Protein AF-0000000072976517 (afdb_homodimer)

Foldseek 3Di:
DKWKFAFPVRQKIKIFDDAFPAKAWEQDPVQCVLAVDRTFIKTKDQPVRMDMDGQKDWDWDADPVRKIKIWIAHPVPSHTAWMDIPVDPRMIIGTCVGIDDDPPHHDYHYDCVVNRDPVPDPDPD/DKWKFAFPVRQKIKIFDDAFPAKAWEQDPVQCVLAVDRTFIKTKDQPVRMDMDGQKDWDWDADPVRKIKIWIAHPVPSHTAWMDIPVDPRMIIGTCVGIDDDPPHHDYHYDCVVNRDPVPDPDPD

pLDDT: mean 95.24, std 8.22, range [41.97, 98.94]

Organism: NCBI:txid391626

InterPro domains:
  IPR006913 CENP-V/GFA domain [PF04828] (3-113)
  IPR006913 CENP-V/GFA domain [PS51891] (3-120)
  IPR011057 Mss4-like superfamily [SSF51316] (1-123)

Structure (mmCIF, N/CA/C/O backbone):
data_AF-0000000072976517-model_v1
#
loop_
_entity.id
_entity.type
_entity.pdbx_description
1 polymer 'Putative glutathione-dependent formaldehyde-activating'
#
loop_
_atom_site.group_PDB
_atom_site.id
_atom_site.type_symbol
_atom_site.label_atom_id
_atom_site.label_alt_id
_atom_site.label_comp_id
_atom_site.label_asym_id
_atom_site.label_entity_id
_atom_site.label_seq_id
_atom_site.pdbx_PDB_ins_code
_atom_site.Cartn_x
_atom_site.Cartn_y
_atom_site.Cartn_z
_atom_site.occupancy
_atom_site.B_iso_or_equiv
_atom_site.auth_seq_id
_atom_site.auth_comp_id
_atom_site.auth_asym_id
_atom_site.auth_atom_id
_atom_site.pdbx_PDB_model_num
ATOM 1 N N . MET A 1 1 ? 13.172 -16.625 -15.258 1 82.19 1 MET A N 1
ATOM 2 C CA . MET A 1 1 ? 14.102 -15.711 -14.609 1 82.19 1 MET A CA 1
ATOM 3 C C . MET A 1 1 ? 13.773 -15.547 -13.133 1 82.19 1 MET A C 1
ATOM 5 O O . MET A 1 1 ? 12.602 -15.586 -12.742 1 82.19 1 MET A O 1
ATOM 9 N N . GLU A 1 2 ? 14.82 -15.57 -12.344 1 92.25 2 GLU A N 1
ATOM 10 C CA . GLU A 1 2 ? 14.648 -15.43 -10.898 1 92.25 2 GLU A CA 1
ATOM 11 C C . GLU A 1 2 ? 14.359 -13.984 -10.516 1 92.25 2 GLU A C 1
ATOM 13 O O . GLU A 1 2 ? 14.977 -13.055 -11.055 1 92.25 2 GLU A O 1
ATOM 18 N N . ARG A 1 3 ? 13.391 -13.797 -9.617 1 96.25 3 ARG A N 1
ATOM 19 C CA . ARG A 1 3 ? 13.062 -12.477 -9.094 1 96.25 3 ARG A CA 1
ATOM 20 C C . ARG A 1 3 ? 13.141 -12.453 -7.566 1 96.25 3 ARG A C 1
ATOM 22 O O . ARG A 1 3 ? 12.836 -13.453 -6.91 1 96.25 3 ARG A O 1
ATOM 29 N N . THR A 1 4 ? 13.602 -11.352 -7.09 1 98.31 4 THR A N 1
ATOM 30 C CA . THR A 1 4 ? 13.664 -11.148 -5.645 1 98.31 4 THR A CA 1
ATOM 31 C C . THR A 1 4 ? 12.93 -9.875 -5.246 1 98.31 4 THR A C 1
ATOM 33 O O . THR A 1 4 ? 12.578 -9.062 -6.102 1 98.31 4 THR A O 1
ATOM 36 N N . GLY A 1 5 ? 12.617 -9.766 -4.039 1 98.44 5 GLY A N 1
ATOM 37 C CA . GLY A 1 5 ? 12.031 -8.57 -3.455 1 98.44 5 GLY A CA 1
ATOM 38 C C . GLY A 1 5 ? 12.055 -8.57 -1.938 1 98.44 5 GLY A C 1
ATOM 39 O O . GLY A 1 5 ? 12.477 -9.555 -1.32 1 98.44 5 GLY A O 1
ATOM 40 N N . HIS A 1 6 ? 11.688 -7.438 -1.393 1 98.75 6 HIS A N 1
ATOM 41 C CA . HIS A 1 6 ? 11.688 -7.332 0.062 1 98.75 6 HIS A CA 1
ATOM 42 C C . HIS A 1 6 ? 10.797 -6.184 0.529 1 98.75 6 HIS A C 1
ATOM 44 O O . HIS A 1 6 ? 10.445 -5.305 -0.26 1 98.75 6 HIS A O 1
ATOM 50 N N . CYS A 1 7 ? 10.469 -6.285 1.858 1 98.75 7 CYS A N 1
ATOM 51 C CA . CYS A 1 7 ? 9.641 -5.262 2.49 1 98.75 7 CYS A CA 1
ATOM 52 C C . CYS A 1 7 ? 10.445 -3.994 2.75 1 98.75 7 CYS A C 1
ATOM 54 O O . CYS A 1 7 ? 11.625 -3.918 2.396 1 98.75 7 CYS A O 1
ATOM 56 N N . LEU A 1 8 ? 9.844 -3.023 3.32 1 98.56 8 LEU A N 1
ATOM 57 C CA . LEU A 1 8 ? 10.422 -1.711 3.596 1 98.56 8 LEU A CA 1
ATOM 58 C C . LEU A 1 8 ? 11.609 -1.826 4.535 1 98.56 8 LEU A C 1
ATOM 60 O O . LEU A 1 8 ? 12.656 -1.214 4.301 1 98.56 8 LEU A O 1
ATOM 64 N N . CYS A 1 9 ? 11.484 -2.654 5.59 1 98.62 9 CYS A N 1
ATOM 65 C CA . CYS A 1 9 ? 12.547 -2.742 6.59 1 98.62 9 CYS A CA 1
ATOM 66 C C . CYS A 1 9 ? 13.555 -3.824 6.219 1 98.62 9 CYS A C 1
ATOM 68 O O . CYS A 1 9 ? 14.531 -4.039 6.938 1 98.62 9 CYS A O 1
ATOM 70 N N . GLU A 1 10 ? 13.242 -4.57 5.207 1 98.31 10 GLU A N 1
ATOM 71 C CA . GLU A 1 10 ? 14.133 -5.559 4.613 1 98.31 10 GLU A CA 1
ATOM 72 C C . GLU A 1 10 ? 14.188 -6.828 5.453 1 98.31 10 GLU A C 1
ATOM 74 O O . GLU A 1 10 ? 15.008 -7.715 5.195 1 98.31 10 GLU A O 1
ATOM 79 N N . ALA A 1 11 ? 13.336 -6.918 6.453 1 98.81 11 ALA A N 1
ATOM 80 C CA . ALA A 1 11 ? 13.312 -8.117 7.293 1 98.81 11 ALA A CA 1
ATOM 81 C C . ALA A 1 11 ? 12.617 -9.273 6.586 1 98.81 11 ALA A C 1
ATOM 83 O O . ALA A 1 11 ? 12.906 -10.438 6.855 1 98.81 11 ALA A O 1
ATOM 84 N N . THR A 1 12 ? 11.656 -9.008 5.75 1 98.88 12 THR A N 1
ATOM 85 C CA . THR A 1 12 ? 10.977 -10.008 4.934 1 98.88 12 THR A CA 1
ATOM 86 C C . THR A 1 12 ? 11.469 -9.945 3.488 1 98.88 12 THR A C 1
ATOM 88 O O . THR A 1 12 ? 11.5 -8.875 2.883 1 98.88 12 THR A O 1
ATOM 91 N N . HIS A 1 13 ? 11.891 -10.969 2.975 1 98.62 13 HIS A N 1
ATOM 92 C CA . HIS A 1 13 ? 12.352 -11.047 1.593 1 98.62 13 HIS A CA 1
ATOM 93 C C . HIS A 1 13 ? 11.797 -12.289 0.897 1 98.62 13 HIS A C 1
ATOM 95 O O . HIS A 1 13 ? 11.344 -13.227 1.557 1 98.62 13 HIS A O 1
ATOM 101 N N . TYR A 1 14 ? 11.703 -12.289 -0.422 1 98.81 14 TYR A N 1
ATOM 102 C CA . TYR A 1 14 ? 11.211 -13.453 -1.161 1 98.81 14 TYR A CA 1
ATOM 103 C C . TYR A 1 14 ? 12.016 -13.664 -2.438 1 98.81 14 TYR A C 1
ATOM 105 O O . TYR A 1 14 ? 12.695 -12.742 -2.912 1 98.81 14 TYR A O 1
ATOM 113 N N . THR A 1 15 ? 11.992 -14.859 -2.922 1 98.69 15 THR A N 1
ATOM 114 C CA . THR A 1 15 ? 12.539 -15.273 -4.207 1 98.69 15 THR A CA 1
ATOM 115 C C . THR A 1 15 ? 11.477 -16 -5.031 1 98.69 15 THR A C 1
ATOM 117 O O . THR A 1 15 ? 10.719 -16.812 -4.5 1 98.69 15 THR A O 1
ATOM 120 N N . VAL A 1 16 ? 11.414 -15.664 -6.32 1 98.19 16 VAL A N 1
ATOM 121 C CA . VAL A 1 16 ? 10.547 -16.328 -7.289 1 98.19 16 VAL A CA 1
ATOM 122 C C . VAL A 1 16 ? 11.391 -16.969 -8.391 1 98.19 16 VAL A C 1
ATOM 124 O O . VAL A 1 16 ? 12.258 -16.312 -8.969 1 98.19 16 VAL A O 1
ATOM 127 N N . THR A 1 17 ? 11.07 -18.141 -8.703 1 97.69 17 THR A N 1
ATOM 128 C CA . THR A 1 17 ? 11.977 -18.859 -9.609 1 97.69 17 THR A CA 1
ATOM 129 C C . THR A 1 17 ? 11.352 -19 -10.992 1 97.69 17 THR A C 1
ATOM 131 O O . THR A 1 17 ? 11.891 -19.703 -11.852 1 97.69 17 THR A O 1
ATOM 134 N N . THR A 1 18 ? 10.211 -18.406 -11.234 1 96.25 18 THR A N 1
ATOM 135 C CA . THR A 1 18 ? 9.57 -18.453 -12.547 1 96.25 18 THR A CA 1
ATOM 136 C C . THR A 1 18 ? 9.117 -17.062 -12.977 1 96.25 18 THR A C 1
ATOM 138 O O . THR A 1 18 ? 9.203 -16.109 -12.211 1 96.25 18 THR A O 1
ATOM 141 N N . ASP A 1 19 ? 8.719 -17 -14.289 1 96.12 19 ASP A N 1
ATOM 142 C CA . ASP A 1 19 ? 8.078 -15.781 -14.773 1 96.12 19 ASP A CA 1
ATOM 143 C C . ASP A 1 19 ? 6.645 -15.672 -14.266 1 96.12 19 ASP A C 1
ATOM 145 O O . ASP A 1 19 ? 6.039 -16.672 -13.875 1 96.12 19 ASP A O 1
ATOM 149 N N . ALA A 1 20 ? 6.129 -14.445 -14.266 1 97.38 20 ALA A N 1
ATOM 150 C CA . ALA A 1 20 ? 4.738 -14.219 -13.875 1 97.38 20 ALA A CA 1
ATOM 151 C C . ALA A 1 20 ? 3.777 -14.828 -14.891 1 97.38 20 ALA A C 1
ATOM 153 O O . ALA A 1 20 ? 4.02 -14.766 -16.094 1 97.38 20 ALA A O 1
ATOM 154 N N . LYS A 1 21 ? 2.744 -15.375 -14.359 1 97.56 21 LYS A N 1
ATOM 155 C CA . LYS A 1 21 ? 1.697 -15.867 -15.258 1 97.56 21 LYS A CA 1
ATOM 156 C C . LYS A 1 21 ? 0.913 -14.711 -15.867 1 97.56 21 LYS A C 1
ATOM 158 O O . LYS A 1 21 ? 0.625 -14.719 -17.062 1 97.56 21 LYS A O 1
ATOM 163 N N . PHE A 1 22 ? 0.487 -13.742 -15.086 1 97.94 22 PHE A N 1
ATOM 164 C CA . PHE A 1 22 ? -0.221 -12.539 -15.5 1 97.94 22 PHE A CA 1
ATOM 165 C C . PHE A 1 22 ? -0.14 -11.469 -14.414 1 97.94 22 PHE A C 1
ATOM 167 O O . PHE A 1 22 ? 0.353 -11.727 -13.312 1 97.94 22 PHE A O 1
ATOM 174 N N . GLY A 1 23 ? -0.52 -10.32 -14.734 1 97.38 23 GLY A N 1
ATOM 175 C CA . GLY A 1 23 ? -0.581 -9.195 -13.812 1 97.38 23 GLY A CA 1
ATOM 176 C C . GLY A 1 23 ? -1.934 -8.516 -13.797 1 97.38 23 GLY A C 1
ATOM 177 O O . GLY A 1 23 ? -2.619 -8.453 -14.82 1 97.38 23 GLY A O 1
ATOM 178 N N . ILE A 1 24 ? -2.27 -8.039 -12.633 1 97.06 24 ILE A N 1
ATOM 179 C CA . ILE A 1 24 ? -3.494 -7.258 -12.531 1 97.06 24 ILE A CA 1
ATOM 180 C C . ILE A 1 24 ? -3.211 -5.953 -11.781 1 97.06 24 ILE A C 1
ATOM 182 O O . ILE A 1 24 ? -2.26 -5.871 -11.008 1 97.06 24 ILE A O 1
ATOM 186 N N . ARG A 1 25 ? -3.959 -4.945 -12.086 1 96.31 25 ARG A N 1
ATOM 187 C CA . ARG A 1 25 ? -4.102 -3.75 -11.258 1 96.31 25 ARG A CA 1
ATOM 188 C C . ARG A 1 25 ? -5.477 -3.705 -10.594 1 96.31 25 ARG A C 1
ATOM 190 O O . ARG A 1 25 ? -6.484 -3.449 -11.258 1 96.31 25 ARG A O 1
ATOM 197 N N . CYS A 1 26 ? -5.523 -3.906 -9.344 1 96.25 26 CYS A N 1
ATOM 198 C CA . CYS A 1 26 ? -6.793 -4.074 -8.641 1 96.25 26 CYS A CA 1
ATOM 199 C C . CYS A 1 26 ? -7.203 -2.785 -7.938 1 96.25 26 CYS A C 1
ATOM 201 O O . CYS A 1 26 ? -6.414 -2.205 -7.188 1 96.25 26 CYS A O 1
ATOM 203 N N . TYR A 1 27 ? -8.438 -2.365 -8.102 1 95.75 27 TYR A N 1
ATOM 204 C CA . TYR A 1 27 ? -8.953 -1.115 -7.555 1 95.75 27 TYR A CA 1
ATOM 205 C C . TYR A 1 27 ? -9.961 -1.381 -6.445 1 95.75 27 TYR A C 1
ATOM 207 O O . TYR A 1 27 ? -10.578 -0.45 -5.926 1 95.75 27 TYR A O 1
ATOM 215 N N . CYS A 1 28 ? -10.078 -2.635 -6.004 1 96 28 CYS A N 1
ATOM 216 C CA . CYS A 1 28 ? -11.133 -2.949 -5.047 1 96 28 CYS A CA 1
ATOM 217 C C . CYS A 1 28 ? -10.852 -2.316 -3.691 1 96 28 CYS A C 1
ATOM 219 O O . CYS A 1 28 ? -9.734 -1.87 -3.432 1 96 28 CYS A O 1
ATOM 221 N N . GLY A 1 29 ? -11.781 -2.244 -2.852 1 95.62 29 GLY A N 1
ATOM 222 C CA . GLY A 1 29 ? -11.656 -1.625 -1.542 1 95.62 29 GLY A CA 1
ATOM 223 C C . GLY A 1 29 ? -10.609 -2.291 -0.665 1 95.62 29 GLY A C 1
ATOM 224 O O . GLY A 1 29 ? -9.898 -1.619 0.087 1 95.62 29 GLY A O 1
ATOM 225 N N . ASP A 1 30 ? -10.523 -3.609 -0.721 1 96.5 30 ASP A N 1
ATOM 226 C CA . ASP A 1 30 ? -9.547 -4.32 0.1 1 96.5 30 ASP A CA 1
ATOM 227 C C . ASP A 1 30 ? -8.125 -3.912 -0.262 1 96.5 30 ASP A C 1
ATOM 229 O O . ASP A 1 30 ? -7.312 -3.619 0.62 1 96.5 30 ASP A O 1
ATOM 233 N N . CYS A 1 31 ? -7.879 -3.867 -1.567 1 97.12 31 CYS A N 1
ATOM 234 C CA . CYS A 1 31 ? -6.535 -3.512 -2.012 1 97.12 31 CYS A CA 1
ATOM 235 C C . CYS A 1 31 ? -6.215 -2.061 -1.673 1 97.12 31 CYS A C 1
ATOM 237 O O . CYS A 1 31 ? -5.074 -1.735 -1.337 1 97.12 31 CYS A O 1
ATOM 239 N N . ARG A 1 32 ? -7.262 -1.23 -1.804 1 97.19 32 ARG A N 1
ATOM 240 C CA . ARG A 1 32 ? -7.082 0.17 -1.437 1 97.19 32 ARG A CA 1
ATOM 241 C C . ARG A 1 32 ? -6.727 0.307 0.04 1 97.19 32 ARG A C 1
ATOM 243 O O . ARG A 1 32 ? -5.762 0.995 0.39 1 97.19 32 ARG A O 1
ATOM 250 N N . ARG A 1 33 ? -7.383 -0.401 0.912 1 97.81 33 ARG A N 1
ATOM 251 C CA . ARG A 1 33 ? -7.137 -0.323 2.348 1 97.81 33 ARG A CA 1
ATOM 252 C C . ARG A 1 33 ? -5.828 -1.02 2.717 1 97.81 33 ARG A C 1
ATOM 254 O O . ARG A 1 33 ? -5.09 -0.546 3.582 1 97.81 33 ARG A O 1
ATOM 261 N N . LEU A 1 34 ? -5.547 -2.09 2.084 1 97.88 34 LEU A N 1
ATOM 262 C CA . LEU A 1 34 ? -4.34 -2.871 2.326 1 97.88 34 LEU A CA 1
ATOM 263 C C . LEU A 1 34 ? -3.09 -2.039 2.053 1 97.88 34 LEU A C 1
ATOM 265 O O . LEU A 1 34 ? -2.094 -2.15 2.773 1 97.88 34 LEU A O 1
ATOM 269 N N . SER A 1 35 ? -3.141 -1.233 1.031 1 98.44 35 SER A N 1
ATOM 270 C CA . SER A 1 35 ? -1.941 -0.584 0.513 1 98.44 35 SER A CA 1
ATOM 271 C C . SER A 1 35 ? -1.901 0.891 0.898 1 98.44 35 SER A C 1
ATOM 273 O O . SER A 1 35 ? -0.836 1.512 0.892 1 98.44 35 SER A O 1
ATOM 275 N N . GLY A 1 36 ? -3.078 1.456 1.167 1 98.31 36 GLY A N 1
ATOM 276 C CA . GLY A 1 36 ? -3.162 2.9 1.315 1 98.31 36 GLY A CA 1
ATOM 277 C C . GLY A 1 36 ? -3.178 3.637 -0.011 1 98.31 36 GLY A C 1
ATOM 278 O O . GLY A 1 36 ? -3.293 4.863 -0.044 1 98.31 36 GLY A O 1
ATOM 279 N N . ALA A 1 37 ? -3.109 2.949 -1.164 1 97.81 37 ALA A N 1
ATOM 280 C CA . ALA A 1 37 ? -3.049 3.531 -2.502 1 97.81 37 ALA A CA 1
ATOM 281 C C . ALA A 1 37 ? -4.398 3.432 -3.205 1 97.81 37 ALA A C 1
ATOM 283 O O . ALA A 1 37 ? -5.363 2.912 -2.639 1 97.81 37 ALA A O 1
ATOM 284 N N . GLY A 1 38 ? -4.477 4.059 -4.359 1 95.62 38 GLY A N 1
ATOM 285 C CA . GLY A 1 38 ? -5.711 4.008 -5.129 1 95.62 38 GLY A CA 1
ATOM 286 C C . GLY A 1 38 ? -5.91 2.684 -5.848 1 95.62 38 GLY A C 1
ATOM 287 O O . GLY A 1 38 ? -7.035 2.33 -6.203 1 95.62 38 GLY A O 1
ATOM 288 N N . SER A 1 39 ? -4.844 2.006 -6.117 1 95.62 39 SER A N 1
ATOM 289 C CA . SER A 1 39 ? -4.793 0.683 -6.73 1 95.62 39 SER A CA 1
ATOM 290 C C . SER A 1 39 ? -3.449 0.007 -6.484 1 95.62 39 SER A C 1
ATOM 292 O O . SER A 1 39 ? -2.48 0.664 -6.102 1 95.62 39 SER A O 1
ATOM 294 N N . VAL A 1 40 ? -3.477 -1.309 -6.699 1 97.06 40 VAL A N 1
ATOM 295 C CA . VAL A 1 40 ? -2.225 -2.027 -6.484 1 97.06 40 VAL A CA 1
ATOM 296 C C . VAL A 1 40 ? -1.971 -2.984 -7.645 1 97.06 40 VAL A C 1
ATOM 298 O O . VAL A 1 40 ? -2.859 -3.746 -8.039 1 97.06 40 VAL A O 1
ATOM 301 N N . ALA A 1 41 ? -0.774 -2.852 -8.18 1 97.19 41 ALA A N 1
ATOM 302 C CA . ALA A 1 41 ? -0.296 -3.836 -9.148 1 97.19 41 ALA A CA 1
ATOM 303 C C . ALA A 1 41 ? 0.183 -5.105 -8.453 1 97.19 41 ALA A C 1
ATOM 305 O O . ALA A 1 41 ? 0.889 -5.039 -7.445 1 97.19 41 ALA A O 1
ATOM 306 N N . GLN A 1 42 ? -0.24 -6.207 -8.969 1 98.25 42 GLN A N 1
ATOM 307 C CA . GLN A 1 42 ? 0.219 -7.488 -8.438 1 98.25 42 GLN A CA 1
ATOM 308 C C . GLN A 1 42 ? 0.406 -8.508 -9.555 1 98.25 42 GLN A C 1
ATOM 310 O O . GLN A 1 42 ? -0.294 -8.469 -10.562 1 98.25 42 GLN A O 1
ATOM 315 N N . PHE A 1 43 ? 1.353 -9.375 -9.375 1 98.31 43 PHE A N 1
ATOM 316 C CA . PHE A 1 43 ? 1.669 -10.383 -10.383 1 98.31 43 PHE A CA 1
ATOM 317 C C . PHE A 1 43 ? 1.497 -11.781 -9.812 1 98.31 43 PHE A C 1
ATOM 319 O O . PHE A 1 43 ? 1.875 -12.047 -8.672 1 98.31 43 PHE A O 1
ATOM 326 N N . ALA A 1 44 ? 0.958 -12.641 -10.641 1 98.69 44 ALA A N 1
ATOM 327 C CA . ALA A 1 44 ? 0.629 -14.008 -10.219 1 98.69 44 ALA A CA 1
ATOM 328 C C . ALA A 1 44 ? 1.754 -14.977 -10.578 1 98.69 44 ALA A C 1
ATOM 330 O O . ALA A 1 44 ? 2.26 -14.961 -11.703 1 98.69 44 ALA A O 1
ATOM 331 N N . PHE A 1 45 ? 2.102 -15.773 -9.625 1 98.5 45 PHE A N 1
ATOM 332 C CA . PHE A 1 45 ? 3.084 -16.844 -9.781 1 98.5 45 PHE A CA 1
ATOM 333 C C . PHE A 1 45 ? 2.545 -18.156 -9.234 1 98.5 45 PHE A C 1
ATOM 335 O O . PHE A 1 45 ? 1.707 -18.156 -8.328 1 98.5 45 PHE A O 1
ATOM 342 N N . PRO A 1 46 ? 3.039 -19.328 -9.766 1 98.44 46 PRO A N 1
ATOM 343 C CA . PRO A 1 46 ? 2.768 -20.562 -9.023 1 98.44 46 PRO A CA 1
ATOM 344 C C . PRO A 1 46 ? 3.326 -20.531 -7.605 1 98.44 46 PRO A C 1
ATOM 346 O O . PRO A 1 46 ? 4.5 -20.203 -7.406 1 98.44 46 PRO A O 1
ATOM 349 N N . ALA A 1 47 ? 2.486 -20.859 -6.664 1 98.44 47 ALA A N 1
ATOM 350 C CA . ALA A 1 47 ? 2.859 -20.75 -5.258 1 98.44 47 ALA A CA 1
ATOM 351 C C . ALA A 1 47 ? 4.129 -21.547 -4.957 1 98.44 47 ALA A C 1
ATOM 353 O O . ALA A 1 47 ? 4.961 -21.125 -4.156 1 98.44 47 ALA A O 1
ATOM 354 N N . ALA A 1 48 ? 4.32 -22.656 -5.602 1 98.12 48 ALA A N 1
ATOM 355 C CA . ALA A 1 48 ? 5.441 -23.562 -5.355 1 98.12 48 ALA A CA 1
ATOM 356 C C . ALA A 1 48 ? 6.766 -22.922 -5.758 1 98.12 48 ALA A C 1
ATOM 358 O O . ALA A 1 48 ? 7.836 -23.422 -5.402 1 98.12 48 ALA A O 1
ATOM 359 N N . THR A 1 49 ? 6.707 -21.828 -6.512 1 98.5 49 THR A N 1
ATOM 360 C CA . THR A 1 49 ? 7.918 -21.219 -7.051 1 98.5 49 THR A CA 1
ATOM 361 C C . THR A 1 49 ? 8.312 -20 -6.23 1 98.5 49 THR A C 1
ATOM 363 O O . THR A 1 49 ? 9.289 -19.312 -6.551 1 98.5 49 THR A O 1
ATOM 366 N N . VAL A 1 50 ? 7.578 -19.672 -5.195 1 98.81 50 VAL A N 1
ATOM 367 C CA . VAL A 1 50 ? 7.82 -18.5 -4.371 1 98.81 50 VAL A CA 1
ATOM 368 C C . VAL A 1 50 ? 8.25 -18.922 -2.969 1 98.81 50 VAL A C 1
ATOM 370 O O . VAL A 1 50 ? 7.574 -19.734 -2.32 1 98.81 50 VAL A O 1
ATOM 373 N N . THR A 1 51 ? 9.391 -18.453 -2.553 1 98.81 51 THR A N 1
ATOM 374 C CA . THR A 1 51 ? 9.859 -18.641 -1.184 1 98.81 51 THR A CA 1
ATOM 375 C C . THR A 1 51 ? 9.914 -17.312 -0.445 1 98.81 51 THR A C 1
ATOM 377 O O . THR A 1 51 ? 10.523 -16.344 -0.928 1 98.81 51 THR A O 1
ATOM 380 N N . ILE A 1 52 ? 9.258 -17.203 0.701 1 98.88 52 ILE A N 1
ATOM 381 C CA . ILE A 1 52 ? 9.242 -15.992 1.511 1 98.88 52 ILE A CA 1
ATOM 382 C C . ILE A 1 52 ? 9.891 -16.266 2.867 1 98.88 52 ILE A C 1
ATOM 384 O O . ILE A 1 52 ? 9.57 -17.266 3.523 1 98.88 52 ILE A O 1
ATOM 388 N N . GLU A 1 53 ? 10.781 -15.398 3.271 1 98.88 53 GLU A N 1
ATOM 389 C CA . GLU A 1 53 ? 11.477 -15.508 4.547 1 98.88 53 GLU A CA 1
ATOM 390 C C . GLU A 1 53 ? 11.367 -14.219 5.352 1 98.88 53 GLU A C 1
ATOM 392 O O . GLU A 1 53 ? 11.375 -13.125 4.785 1 98.88 53 GLU A O 1
ATOM 397 N N . GLY A 1 54 ? 11.328 -14.406 6.672 1 98.81 54 GLY A N 1
ATOM 398 C CA . GLY A 1 54 ? 11.227 -13.258 7.562 1 98.81 54 GLY A CA 1
ATOM 399 C C . GLY A 1 54 ? 9.961 -13.266 8.398 1 98.81 54 GLY A C 1
ATOM 400 O O . GLY A 1 54 ? 9.25 -14.273 8.461 1 98.81 54 GLY A O 1
ATOM 401 N N . PRO A 1 55 ? 9.703 -12.18 9.125 1 98.75 55 PRO A N 1
ATOM 402 C CA . PRO A 1 55 ? 8.555 -12.086 10.031 1 98.75 55 PRO A CA 1
ATOM 403 C C . PRO A 1 55 ? 7.25 -11.766 9.305 1 98.75 55 PRO A C 1
ATOM 405 O O . PRO A 1 55 ? 6.648 -10.711 9.539 1 98.75 55 PRO A O 1
ATOM 408 N N . LEU A 1 56 ? 6.773 -12.695 8.5 1 98.81 56 LEU A N 1
ATOM 409 C CA . LEU A 1 56 ? 5.539 -12.539 7.738 1 98.81 56 LEU A CA 1
ATOM 410 C C . LEU A 1 56 ? 4.32 -12.836 8.609 1 98.81 56 LEU A C 1
ATOM 412 O O . LEU A 1 56 ? 4.234 -13.914 9.211 1 98.81 56 LEU A O 1
ATOM 416 N N . LYS A 1 57 ? 3.416 -11.859 8.68 1 98.81 57 LYS A N 1
ATOM 417 C CA . LYS A 1 57 ? 2.115 -12.031 9.32 1 98.81 57 LYS A CA 1
ATOM 418 C C . LYS A 1 57 ? 1 -12.109 8.281 1 98.81 57 LYS A C 1
ATOM 420 O O . LYS A 1 57 ? 1.188 -11.719 7.125 1 98.81 57 LYS A O 1
ATOM 425 N N . HIS A 1 58 ? -0.114 -12.641 8.727 1 98.81 58 HIS A N 1
ATOM 426 C CA . HIS A 1 58 ? -1.216 -12.852 7.793 1 98.81 58 HIS A CA 1
ATOM 427 C C . HIS A 1 58 ? -2.51 -12.242 8.328 1 98.81 58 HIS A C 1
ATOM 429 O O . HIS A 1 58 ? -2.779 -12.305 9.531 1 98.81 58 HIS A O 1
ATOM 435 N N . HIS A 1 59 ? -3.211 -11.625 7.488 1 98.75 59 HIS A N 1
ATOM 436 C CA . HIS A 1 59 ? -4.605 -11.266 7.711 1 98.75 59 HIS A CA 1
ATOM 437 C C . HIS A 1 59 ? -5.531 -12.031 6.777 1 98.75 59 HIS A C 1
ATOM 439 O O . HIS A 1 59 ? -5.348 -12.016 5.559 1 98.75 59 HIS A O 1
ATOM 445 N N . PHE A 1 60 ? -6.496 -12.688 7.367 1 98.38 60 PHE A N 1
ATOM 446 C CA . PHE A 1 60 ? -7.434 -13.484 6.59 1 98.38 60 PHE A CA 1
ATOM 447 C C . PHE A 1 60 ? -8.766 -12.766 6.445 1 98.38 60 PHE A C 1
ATOM 449 O O . PHE A 1 60 ? -9.234 -12.117 7.383 1 98.38 60 PHE A O 1
ATOM 456 N N . GLY A 1 61 ? -9.297 -12.844 5.16 1 96.56 61 GLY A N 1
ATOM 457 C CA . GLY A 1 61 ? -10.594 -12.25 4.887 1 96.56 61 GLY A CA 1
ATOM 458 C C . GLY A 1 61 ? -11.43 -13.055 3.916 1 96.56 61 GLY A C 1
ATOM 459 O O . GLY A 1 61 ? -11.062 -14.18 3.557 1 96.56 61 GLY A O 1
ATOM 460 N N . THR A 1 62 ? -12.641 -12.562 3.648 1 96 62 THR A N 1
ATOM 461 C CA . THR A 1 62 ? -13.562 -13.148 2.682 1 96 62 THR A CA 1
ATOM 462 C C . THR A 1 62 ? -14.023 -12.102 1.668 1 96 62 THR A C 1
ATOM 464 O O . THR A 1 62 ? -14.531 -11.039 2.047 1 96 62 THR A O 1
ATOM 467 N N . ALA A 1 63 ? -13.773 -12.406 0.402 1 92.06 63 ALA A N 1
ATOM 468 C CA . ALA A 1 63 ? -14.219 -11.5 -0.654 1 92.06 63 ALA A CA 1
ATOM 469 C C . ALA A 1 63 ? -15.742 -11.469 -0.745 1 92.06 63 ALA A C 1
ATOM 471 O O . ALA A 1 63 ? -16.422 -12.312 -0.149 1 92.06 63 ALA A O 1
ATOM 472 N N . ASP A 1 64 ? -16.25 -10.438 -1.449 1 87.44 64 ASP A N 1
ATOM 473 C CA . ASP A 1 64 ? -17.688 -10.352 -1.657 1 87.44 64 ASP A CA 1
ATOM 474 C C . ASP A 1 64 ? -18.219 -11.609 -2.348 1 87.44 64 ASP A C 1
ATOM 476 O O . ASP A 1 64 ? -19.359 -12.023 -2.104 1 87.44 64 ASP A O 1
ATOM 480 N N . SER A 1 65 ? -17.375 -12.211 -3.184 1 90.25 65 SER A N 1
ATOM 481 C CA . SER A 1 65 ? -17.75 -13.414 -3.936 1 90.25 65 SER A CA 1
ATOM 482 C C . SER A 1 65 ? -17.797 -14.641 -3.031 1 90.25 65 SER A C 1
ATOM 484 O O . SER A 1 65 ? -18.266 -15.703 -3.447 1 90.25 65 SER A O 1
ATOM 486 N N . GLY A 1 66 ? -17.328 -14.523 -1.804 1 93.5 66 GLY A N 1
ATOM 487 C CA . GLY A 1 66 ? -17.266 -15.641 -0.877 1 93.5 66 GLY A CA 1
ATOM 488 C C . GLY A 1 66 ? -15.922 -16.328 -0.844 1 93.5 66 GLY A C 1
ATOM 489 O O . GLY A 1 66 ? -15.6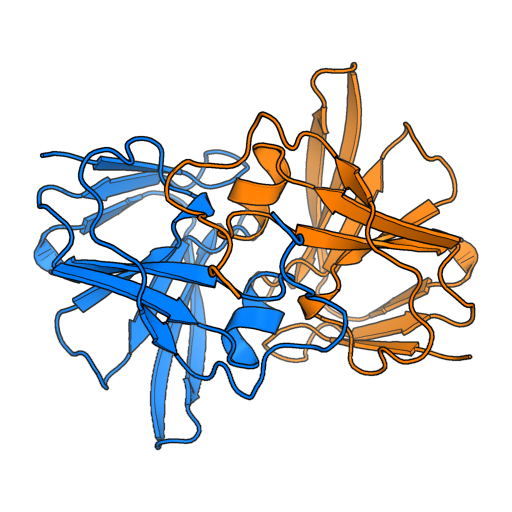64 -17.172 0.02 1 93.5 66 GLY A O 1
ATOM 490 N N . ASN A 1 67 ? -15.023 -15.961 -1.733 1 95.5 67 ASN A N 1
ATOM 491 C CA . ASN A 1 67 ? -13.695 -16.562 -1.772 1 95.5 67 ASN A CA 1
ATOM 492 C C . ASN A 1 67 ? -12.852 -16.125 -0.577 1 95.5 67 ASN A C 1
ATOM 494 O O . ASN A 1 67 ? -12.945 -14.984 -0.125 1 95.5 67 ASN A O 1
ATOM 498 N N . ALA A 1 68 ? -12.086 -17.078 -0.079 1 97.56 68 ALA A N 1
ATOM 499 C CA . ALA A 1 68 ? -11.172 -16.766 1.016 1 97.56 68 ALA A CA 1
ATOM 500 C C . ALA A 1 68 ? -9.977 -15.953 0.519 1 97.56 68 ALA A C 1
ATOM 502 O O . ALA A 1 68 ? -9.453 -16.219 -0.566 1 97.56 68 ALA A O 1
ATOM 503 N N . LEU A 1 69 ? -9.617 -15 1.3 1 98 69 LEU A N 1
ATOM 504 C CA . LEU A 1 69 ? -8.461 -14.164 1.023 1 98 69 LEU A CA 1
ATOM 505 C C . LEU A 1 69 ? -7.414 -14.297 2.129 1 98 69 LEU A C 1
ATOM 507 O O . LEU A 1 69 ? -7.762 -14.383 3.309 1 98 69 LEU A O 1
ATOM 511 N N . ASN A 1 70 ? -6.199 -14.406 1.799 1 98.5 70 ASN A N 1
ATOM 512 C CA . ASN A 1 70 ? -5.051 -14.367 2.699 1 98.5 70 ASN A CA 1
ATOM 513 C C . ASN A 1 70 ? -4.059 -13.273 2.301 1 98.5 70 ASN A C 1
ATOM 515 O O . ASN A 1 70 ? -3.447 -13.344 1.234 1 98.5 70 ASN A O 1
ATOM 519 N N . PHE A 1 71 ? -3.967 -12.258 3.104 1 98.75 71 PHE A N 1
ATOM 520 C CA . PHE A 1 71 ? -3.023 -11.172 2.893 1 98.75 71 PHE A CA 1
ATOM 521 C C . PHE A 1 71 ? -1.783 -11.352 3.76 1 98.75 71 PHE A C 1
ATOM 523 O O . PHE A 1 71 ? -1.88 -11.398 4.988 1 98.75 71 PHE A O 1
ATOM 530 N N . GLY A 1 72 ? -0.61 -11.445 3.184 1 98.88 72 GLY A N 1
ATOM 531 C CA . GLY A 1 72 ? 0.644 -11.516 3.918 1 98.88 72 GLY A CA 1
ATOM 532 C C . GLY A 1 72 ? 1.4 -10.195 3.93 1 98.88 72 GLY A C 1
ATOM 533 O O . GLY A 1 72 ? 1.541 -9.547 2.891 1 98.88 72 GLY A O 1
ATOM 534 N N . PHE A 1 73 ? 1.89 -9.836 5.094 1 98.94 73 PHE A N 1
ATOM 535 C CA . PHE A 1 73 ? 2.605 -8.57 5.246 1 98.94 73 PHE A CA 1
ATOM 536 C C . PHE A 1 73 ? 3.74 -8.703 6.254 1 98.94 73 PHE A C 1
ATOM 538 O O . PHE A 1 73 ? 3.711 -9.586 7.113 1 98.94 73 PHE A O 1
ATOM 545 N N . CYS A 1 74 ? 4.754 -7.902 6.168 1 98.94 74 CYS A N 1
ATOM 546 C CA . CYS A 1 74 ? 5.844 -7.918 7.137 1 98.94 74 CYS A CA 1
ATOM 547 C C . CYS A 1 74 ? 5.359 -7.469 8.508 1 98.94 74 CYS A C 1
ATOM 549 O O . CYS A 1 74 ? 4.828 -6.367 8.656 1 98.94 74 CYS A O 1
ATOM 551 N N . GLY A 1 75 ? 5.605 -8.234 9.508 1 98.75 75 GLY A N 1
ATOM 552 C CA . GLY A 1 75 ? 5.16 -7.934 10.859 1 98.75 75 GLY A CA 1
ATOM 553 C C . GLY A 1 75 ? 5.914 -6.777 11.484 1 98.75 75 GLY A C 1
ATOM 554 O O . GLY A 1 75 ? 5.434 -6.164 12.445 1 98.75 75 GLY A O 1
ATOM 555 N N . ASP A 1 76 ? 7.07 -6.449 10.977 1 98.69 76 ASP A N 1
ATOM 556 C CA . ASP A 1 76 ? 7.926 -5.438 11.586 1 98.69 76 ASP A CA 1
ATOM 557 C C . ASP A 1 76 ? 7.641 -4.055 11 1 98.69 76 ASP A C 1
ATOM 559 O O . ASP A 1 76 ? 7.781 -3.043 11.688 1 98.69 76 ASP A O 1
ATOM 563 N N . CYS A 1 77 ? 7.211 -4.008 9.664 1 98.88 77 CYS A N 1
ATOM 564 C CA . CYS A 1 77 ? 7.062 -2.686 9.062 1 98.88 77 CYS A CA 1
ATOM 565 C C . CYS A 1 77 ? 5.715 -2.555 8.367 1 98.88 77 CYS A C 1
ATOM 567 O O . CYS A 1 77 ? 5.375 -1.482 7.859 1 98.88 77 CYS A O 1
ATOM 569 N N . GLY A 1 78 ? 5 -3.611 8.266 1 98.81 78 GLY A N 1
ATOM 570 C CA . GLY A 1 78 ? 3.641 -3.533 7.758 1 98.81 78 GLY A CA 1
ATOM 571 C C . GLY A 1 78 ? 3.559 -3.701 6.25 1 98.81 78 GLY A C 1
ATOM 572 O O . GLY A 1 78 ? 2.467 -3.844 5.695 1 98.81 78 GLY A O 1
ATOM 573 N N . SER A 1 79 ? 4.68 -3.715 5.461 1 98.94 79 SER A N 1
ATOM 574 C CA . SER A 1 79 ? 4.664 -3.809 4.004 1 98.94 79 SER A CA 1
ATOM 575 C C . SER A 1 79 ? 3.883 -5.031 3.535 1 98.94 79 SER A C 1
ATOM 577 O O . SER A 1 79 ? 4.1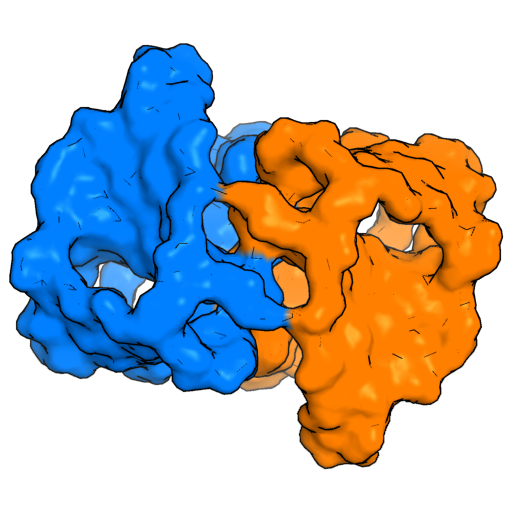48 -6.152 3.98 1 98.94 79 SER A O 1
ATOM 579 N N . PRO A 1 80 ? 2.898 -4.809 2.666 1 98.94 80 PRO A N 1
ATOM 580 C CA . PRO A 1 80 ? 2.264 -5.977 2.051 1 98.94 80 PRO A CA 1
ATOM 581 C C . PRO A 1 80 ? 3.189 -6.707 1.082 1 98.94 80 PRO A C 1
ATOM 583 O O . PRO A 1 80 ? 3.939 -6.074 0.337 1 98.94 80 PRO A O 1
ATOM 586 N N . ILE A 1 81 ? 3.123 -8.039 1.122 1 98.94 81 ILE A N 1
ATOM 587 C CA . ILE A 1 81 ? 4.066 -8.828 0.336 1 98.94 81 ILE A CA 1
ATOM 588 C C . ILE A 1 81 ? 3.307 -9.727 -0.635 1 98.94 81 ILE A C 1
ATOM 590 O O . ILE A 1 81 ? 3.658 -9.812 -1.814 1 98.94 81 ILE A O 1
ATOM 594 N N . MET A 1 82 ? 2.199 -10.352 -0.15 1 98.94 82 MET A N 1
ATOM 595 C CA . MET A 1 82 ? 1.562 -11.359 -0.99 1 98.94 82 MET A CA 1
ATOM 596 C C . MET A 1 82 ? 0.075 -11.477 -0.672 1 98.94 82 MET A C 1
ATOM 598 O O . MET A 1 82 ? -0.382 -10.984 0.363 1 98.94 82 MET A O 1
ATOM 602 N N . LYS A 1 83 ? -0.608 -12.016 -1.558 1 98.75 83 LYS A N 1
ATOM 603 C CA . LYS A 1 83 ? -2.02 -12.359 -1.409 1 98.75 83 LYS A CA 1
ATOM 604 C C . LYS A 1 83 ? -2.332 -13.703 -2.055 1 98.75 83 LYS A C 1
ATOM 606 O O . LYS A 1 83 ? -1.822 -14.016 -3.135 1 98.75 83 LYS A O 1
ATOM 611 N N . THR A 1 84 ? -3.098 -14.523 -1.391 1 98.56 84 THR A N 1
ATOM 612 C CA . THR A 1 84 ? -3.697 -15.695 -2.016 1 98.56 84 THR A CA 1
ATOM 613 C C . THR A 1 84 ? -5.219 -15.656 -1.896 1 98.56 84 THR A C 1
ATOM 615 O O . THR A 1 84 ? -5.758 -14.961 -1.037 1 98.56 84 THR A O 1
ATOM 618 N N . THR A 1 85 ? -5.852 -16.266 -2.803 1 97.81 85 THR A N 1
ATOM 619 C CA . THR A 1 85 ? -7.305 -16.375 -2.814 1 97.81 85 THR A CA 1
ATOM 620 C C . THR A 1 85 ? -7.75 -17.75 -3.305 1 97.81 85 THR A C 1
ATOM 622 O O . THR A 1 85 ? -7.082 -18.359 -4.141 1 97.81 85 THR A O 1
ATOM 625 N N . THR A 1 86 ? -8.836 -18.25 -2.781 1 97.38 86 THR A N 1
ATOM 626 C CA . THR A 1 86 ? -9.352 -19.547 -3.211 1 97.38 86 THR A CA 1
ATOM 627 C C . THR A 1 86 ? -9.875 -19.469 -4.641 1 97.38 86 THR A C 1
ATOM 629 O O . THR A 1 86 ? -10.102 -20.5 -5.277 1 97.38 86 THR A O 1
ATOM 632 N N . ARG A 1 87 ? -10.102 -18.266 -5.211 1 95 87 ARG A N 1
ATOM 633 C CA . ARG A 1 87 ? -10.492 -18.078 -6.605 1 95 87 ARG A CA 1
ATOM 634 C C . ARG A 1 87 ? -9.383 -18.516 -7.551 1 95 87 ARG A C 1
ATOM 636 O O . ARG A 1 87 ? -9.641 -18.906 -8.688 1 95 87 ARG A O 1
ATOM 643 N N . ALA A 1 88 ? -8.188 -18.406 -7.133 1 96.12 88 ALA A N 1
ATOM 644 C CA . ALA A 1 88 ? -7.008 -18.766 -7.922 1 96.12 88 ALA A CA 1
ATOM 645 C C . ALA A 1 88 ? -6.105 -19.734 -7.152 1 96.12 88 ALA A C 1
ATOM 647 O O . ALA A 1 88 ? -4.945 -19.422 -6.875 1 96.12 88 ALA A O 1
ATOM 648 N N . GLU A 1 89 ? -6.629 -20.938 -6.988 1 95.94 89 GLU A N 1
ATOM 649 C CA . GLU A 1 89 ? -5.902 -21.938 -6.207 1 95.94 89 GLU A CA 1
ATOM 650 C C . GLU A 1 89 ? -4.566 -22.281 -6.859 1 95.94 89 GLU A C 1
ATOM 652 O O . GLU A 1 89 ? -4.488 -22.438 -8.078 1 95.94 89 GLU A O 1
ATOM 657 N N . GLY A 1 90 ? -3.525 -22.391 -6.055 1 97.69 90 GLY A N 1
ATOM 658 C CA . GLY A 1 90 ? -2.199 -22.734 -6.543 1 97.69 90 GLY A CA 1
ATOM 659 C C . GLY A 1 90 ? -1.365 -21.531 -6.918 1 97.69 90 GLY A C 1
ATOM 660 O O . GLY A 1 90 ? -0.167 -21.656 -7.18 1 97.69 90 GLY A O 1
ATOM 661 N N . LEU A 1 91 ? -2.035 -20.375 -6.973 1 98.69 91 LEU A N 1
ATOM 662 C CA . LEU A 1 91 ? -1.315 -19.156 -7.32 1 98.69 91 LEU A CA 1
ATOM 663 C C . LEU A 1 91 ? -1.114 -18.281 -6.09 1 98.69 91 LEU A C 1
ATOM 665 O O . LEU A 1 91 ? -1.873 -18.375 -5.125 1 98.69 91 LEU A O 1
ATOM 669 N N . ILE A 1 92 ? -0.048 -17.562 -6.102 1 98.81 92 ILE A N 1
ATOM 670 C CA . ILE A 1 92 ? 0.263 -16.516 -5.133 1 98.81 92 ILE A CA 1
ATOM 671 C C . ILE A 1 92 ? 0.527 -15.203 -5.859 1 98.81 92 ILE A C 1
ATOM 673 O O . ILE A 1 92 ? 1.235 -15.172 -6.867 1 98.81 92 ILE A O 1
ATOM 677 N N . PHE A 1 93 ? -0.109 -14.18 -5.445 1 98.81 93 PHE A N 1
ATOM 678 C CA . PHE A 1 93 ? 0.109 -12.844 -5.992 1 98.81 93 PHE A CA 1
ATOM 679 C C . PHE A 1 93 ? 1.151 -12.086 -5.176 1 98.81 93 PHE A C 1
ATOM 681 O O . PHE A 1 93 ? 1.047 -12 -3.951 1 98.81 93 PHE A O 1
ATOM 688 N N . ILE A 1 94 ? 2.148 -11.57 -5.824 1 98.88 94 ILE A N 1
ATOM 689 C CA . ILE A 1 94 ? 3.135 -10.703 -5.191 1 98.88 94 ILE A CA 1
ATOM 690 C C . ILE A 1 94 ? 2.832 -9.242 -5.535 1 98.88 94 ILE A C 1
ATOM 692 O O . ILE A 1 94 ? 2.613 -8.906 -6.699 1 98.88 94 ILE A O 1
ATOM 696 N N . TYR A 1 95 ? 2.742 -8.445 -4.539 1 98.69 95 TYR A N 1
ATOM 697 C CA . TYR A 1 95 ? 2.547 -7.02 -4.773 1 98.69 95 TYR A CA 1
ATOM 698 C C . TYR A 1 95 ? 3.793 -6.391 -5.391 1 98.69 95 TYR A C 1
ATOM 700 O O . TYR A 1 95 ? 4.887 -6.48 -4.824 1 98.69 95 TYR A O 1
ATOM 708 N N . ALA A 1 96 ? 3.652 -5.703 -6.434 1 98.19 96 ALA A N 1
ATOM 709 C CA . ALA A 1 96 ? 4.734 -5.316 -7.336 1 98.19 96 ALA A CA 1
ATOM 710 C C . ALA A 1 96 ? 5.684 -4.332 -6.664 1 98.19 96 ALA A C 1
ATOM 712 O O . ALA A 1 96 ? 6.887 -4.336 -6.938 1 98.19 96 ALA A O 1
ATOM 713 N N . GLY A 1 97 ? 5.152 -3.514 -5.809 1 98.12 97 GLY A N 1
ATOM 714 C CA . GLY A 1 97 ? 5.961 -2.473 -5.191 1 98.12 97 GLY A CA 1
ATOM 715 C C . GLY A 1 97 ? 7.133 -3.02 -4.398 1 98.12 97 GLY A C 1
ATOM 716 O O . GLY A 1 97 ? 8.102 -2.305 -4.141 1 98.12 97 GLY A O 1
ATOM 717 N N . SER A 1 98 ? 7.031 -4.289 -4.016 1 98.38 98 SER A N 1
ATOM 718 C CA . SER A 1 98 ? 8.086 -4.895 -3.209 1 98.38 98 SER A CA 1
ATOM 719 C C . SER A 1 98 ? 9.156 -5.535 -4.086 1 98.38 98 SER A C 1
ATOM 721 O O . SER A 1 98 ? 10.219 -5.93 -3.596 1 98.38 98 SER A O 1
ATOM 723 N N . MET A 1 99 ? 8.953 -5.621 -5.371 1 97.88 99 MET A N 1
ATOM 724 C CA . MET A 1 99 ? 9.797 -6.41 -6.266 1 97.88 99 MET A CA 1
ATOM 725 C C . MET A 1 99 ? 11.031 -5.621 -6.684 1 97.88 99 MET A C 1
ATOM 727 O O . MET A 1 99 ? 10.938 -4.426 -6.977 1 97.88 99 MET A O 1
ATOM 731 N N . GLU A 1 100 ? 12.125 -6.242 -6.711 1 95.75 100 GLU A N 1
ATOM 732 C CA . GLU A 1 100 ? 13.383 -5.629 -7.133 1 95.75 100 GLU A CA 1
ATOM 733 C C . GLU A 1 100 ? 13.609 -5.805 -8.633 1 95.75 100 GLU A C 1
ATOM 735 O O . GLU A 1 100 ? 13.969 -4.852 -9.328 1 95.75 100 GLU A O 1
ATOM 740 N N . ASN A 1 101 ? 13.523 -6.992 -9.188 1 91.56 101 ASN A N 1
ATOM 741 C CA . ASN A 1 101 ? 13.695 -7.277 -10.609 1 91.56 101 ASN A CA 1
ATOM 742 C C . ASN A 1 101 ? 12.359 -7.328 -11.336 1 91.56 101 ASN A C 1
ATOM 744 O O . ASN A 1 101 ? 11.594 -8.273 -11.172 1 91.56 101 ASN A O 1
ATOM 748 N N . THR A 1 102 ? 12.18 -6.309 -12.203 1 91.81 102 THR A N 1
ATOM 749 C CA . THR A 1 102 ? 10.852 -6.184 -12.797 1 91.81 102 THR A CA 1
ATOM 750 C C . THR A 1 102 ? 10.914 -6.34 -14.312 1 91.81 102 THR A C 1
ATOM 752 O O . THR A 1 102 ? 9.953 -6.031 -15.016 1 91.81 102 THR A O 1
ATOM 755 N N . ASP A 1 103 ? 11.984 -6.844 -14.797 1 90.56 103 ASP A N 1
ATOM 756 C CA . ASP A 1 103 ? 12.102 -7.07 -16.234 1 90.56 103 ASP A CA 1
ATOM 757 C C . ASP A 1 103 ? 11.172 -8.195 -16.688 1 90.56 103 ASP A C 1
ATOM 759 O O . ASP A 1 103 ? 11.023 -9.203 -16 1 90.56 103 ASP A O 1
ATOM 763 N N . GLY A 1 104 ? 10.523 -7.934 -17.797 1 92.44 104 GLY A N 1
ATOM 764 C CA . GLY A 1 104 ? 9.766 -8.992 -18.438 1 92.44 104 GLY A CA 1
ATOM 765 C C . GLY A 1 104 ? 8.414 -9.234 -17.797 1 92.44 104 GLY A C 1
ATOM 766 O O . GLY A 1 104 ? 7.773 -10.258 -18.047 1 92.44 104 GLY A O 1
ATOM 767 N N . LEU A 1 105 ? 7.984 -8.375 -16.953 1 95.12 105 LEU A N 1
ATOM 768 C CA . LEU A 1 105 ? 6.664 -8.508 -16.359 1 95.12 105 LEU A CA 1
ATOM 769 C C . LEU A 1 105 ? 5.57 -8.297 -17.391 1 95.12 105 LEU A C 1
ATOM 771 O O . LEU A 1 105 ? 5.699 -7.434 -18.266 1 95.12 105 LEU A O 1
ATOM 775 N N . PRO A 1 106 ? 4.57 -9.133 -17.328 1 95.31 106 PRO A N 1
ATOM 776 C CA . PRO A 1 106 ? 3.461 -8.945 -18.266 1 95.31 106 PRO A CA 1
ATOM 777 C C . PRO A 1 106 ? 2.689 -7.652 -18.016 1 95.31 106 PRO A C 1
ATOM 779 O O . PRO A 1 106 ? 2.855 -7.02 -16.969 1 95.31 106 PRO A O 1
ATOM 782 N N . PRO A 1 107 ? 1.822 -7.238 -19.031 1 94 107 PRO A N 1
ATOM 783 C CA . PRO A 1 107 ? 0.981 -6.059 -18.812 1 94 107 PRO A CA 1
ATOM 784 C C . PRO A 1 107 ? -0.027 -6.25 -17.688 1 94 107 PRO A C 1
ATOM 786 O O . PRO A 1 107 ? -0.436 -7.379 -17.391 1 94 107 PRO A O 1
ATOM 789 N N . LEU A 1 108 ? -0.396 -5.164 -17.078 1 95.94 108 LEU A N 1
ATOM 790 C CA . LEU A 1 108 ? -1.387 -5.16 -16.016 1 95.94 108 LEU A CA 1
ATOM 791 C C . LEU A 1 108 ? -2.799 -5.047 -16.578 1 95.94 108 LEU A C 1
ATOM 793 O O . LEU A 1 108 ? -3.08 -4.148 -17.375 1 95.94 108 LEU A O 1
ATOM 797 N N . ARG A 1 109 ? -3.645 -5.953 -16.203 1 95.44 109 ARG A N 1
ATOM 798 C CA . ARG A 1 109 ? -5.066 -5.848 -16.516 1 95.44 109 ARG A CA 1
ATOM 799 C C . ARG A 1 109 ? -5.832 -5.184 -15.375 1 95.44 109 ARG A C 1
ATOM 801 O O . ARG A 1 109 ? -5.734 -5.613 -14.227 1 95.44 109 ARG A O 1
ATOM 808 N N . PRO A 1 110 ? -6.598 -4.105 -15.719 1 95.06 110 PRO A N 1
ATOM 809 C CA . PRO A 1 110 ? -7.398 -3.508 -14.648 1 95.06 110 PRO A CA 1
ATOM 810 C C . PRO A 1 110 ? -8.523 -4.422 -14.172 1 95.06 110 PRO A C 1
ATOM 812 O O . PRO A 1 110 ? -9.188 -5.066 -14.992 1 95.06 110 PRO A 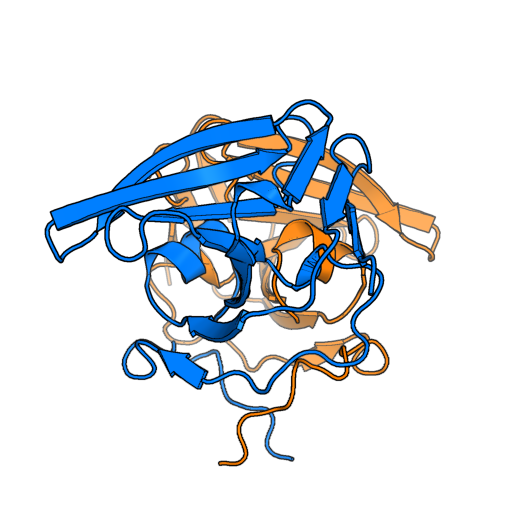O 1
ATOM 815 N N . VAL A 1 111 ? -8.656 -4.523 -12.875 1 95.25 111 VAL A N 1
ATOM 816 C CA . VAL A 1 111 ? -9.781 -5.234 -12.273 1 95.25 111 VAL A CA 1
ATOM 817 C C . VAL A 1 111 ? -10.469 -4.34 -11.242 1 95.25 111 VAL A C 1
ATOM 819 O O . VAL A 1 111 ? -9.805 -3.617 -10.5 1 95.25 111 VAL A O 1
ATOM 822 N N . PHE A 1 112 ? -11.844 -4.27 -11.219 1 96.06 112 PHE A N 1
ATOM 823 C CA . PHE A 1 112 ? -12.68 -3.418 -10.367 1 96.06 112 PHE A CA 1
ATOM 824 C C . PHE A 1 112 ? -12.398 -1.945 -10.648 1 96.06 112 PHE A C 1
ATOM 826 O O . PHE A 1 112 ? -12.391 -1.128 -9.719 1 96.06 112 PHE A O 1
ATOM 833 N N . GLU A 1 113 ? -12.141 -1.665 -11.836 1 94 113 GLU A N 1
ATOM 834 C CA . GLU A 1 113 ? -11.781 -0.301 -12.211 1 94 113 GLU A CA 1
ATOM 835 C C . GLU A 1 113 ? -12.898 0.679 -11.859 1 94 113 GLU A C 1
ATOM 837 O O . GLU A 1 113 ? -12.641 1.854 -11.594 1 94 113 GLU A O 1
ATOM 842 N N . GLU A 1 114 ? -14.086 0.182 -11.836 1 94.44 114 GLU A N 1
ATOM 843 C CA . GLU A 1 114 ? -15.234 1.013 -11.5 1 94.44 114 GLU A CA 1
ATOM 844 C C . GLU A 1 114 ? -15.133 1.529 -10.062 1 94.44 114 GLU A C 1
ATOM 846 O O . GLU A 1 114 ? -15.844 2.461 -9.688 1 94.44 114 GLU A O 1
ATOM 851 N N . GLN A 1 115 ? -14.289 0.973 -9.25 1 94.75 115 GLN A N 1
ATOM 852 C CA . GLN A 1 115 ? -14.125 1.385 -7.863 1 94.75 115 GLN A CA 1
ATOM 853 C C . GLN A 1 115 ? -12.945 2.344 -7.703 1 94.75 115 GLN A C 1
ATOM 855 O O . GLN A 1 115 ? -12.57 2.693 -6.586 1 94.75 115 GLN A O 1
ATOM 860 N N . ARG A 1 116 ? -12.367 2.768 -8.82 1 93.06 116 ARG A N 1
ATOM 861 C CA . ARG A 1 116 ? -11.297 3.752 -8.742 1 93.06 116 ARG A CA 1
ATOM 862 C C . ARG A 1 116 ? -11.75 5.008 -8.008 1 93.06 116 ARG A C 1
ATOM 864 O O . ARG A 1 116 ? -12.766 5.609 -8.367 1 93.06 116 ARG A O 1
ATOM 871 N N . PRO A 1 117 ? -11.008 5.371 -6.988 1 93.88 117 PRO A N 1
ATOM 872 C CA . PRO A 1 117 ? -11.461 6.57 -6.273 1 93.88 117 PRO A CA 1
ATOM 873 C C . PRO A 1 117 ? -11.289 7.848 -7.09 1 93.88 117 PRO A C 1
ATOM 875 O O . PRO A 1 117 ? -10.352 7.953 -7.887 1 93.88 117 PRO A O 1
ATOM 878 N N . PRO A 1 118 ? -12.156 8.812 -6.863 1 90.44 118 PRO A N 1
ATOM 879 C CA . PRO A 1 118 ? -12.148 10.023 -7.68 1 90.44 118 PRO A CA 1
ATOM 880 C C . PRO A 1 118 ? -10.859 10.828 -7.531 1 90.44 118 PRO A C 1
ATOM 882 O O . PRO A 1 118 ? -10.484 11.578 -8.438 1 90.44 118 PRO A O 1
ATOM 885 N N . TRP A 1 119 ? -10.195 10.656 -6.422 1 91.31 119 TRP A N 1
ATOM 886 C CA . TRP A 1 119 ? -8.969 11.414 -6.199 1 91.31 119 TRP A CA 1
ATOM 887 C C . TRP A 1 119 ? -7.793 10.773 -6.93 1 91.31 119 TRP A C 1
ATOM 889 O O . TRP A 1 119 ? -6.727 11.383 -7.055 1 91.31 119 TRP A O 1
ATOM 899 N N . ASP A 1 120 ? -7.969 9.523 -7.383 1 88.25 120 ASP A N 1
ATOM 900 C CA . ASP A 1 120 ? -6.887 8.828 -8.078 1 88.25 120 ASP A CA 1
ATOM 901 C C . ASP A 1 120 ? -6.98 9.047 -9.594 1 88.25 120 ASP A C 1
ATOM 903 O O . ASP A 1 120 ? -7.211 8.109 -10.344 1 88.25 120 ASP A O 1
ATOM 907 N N . VAL A 1 121 ? -6.777 10.266 -9.977 1 76.38 121 VAL A N 1
ATOM 908 C CA . VAL A 1 121 ? -6.879 10.633 -11.383 1 76.38 121 VAL A CA 1
ATOM 909 C C . VAL A 1 121 ? -5.598 10.25 -12.117 1 76.38 121 VAL A C 1
ATOM 911 O O . VAL A 1 121 ? -4.492 10.5 -11.625 1 76.38 121 VAL A O 1
ATOM 914 N N . PRO A 1 122 ? -5.836 9.445 -13.203 1 66.5 122 PRO A N 1
ATOM 915 C CA . PRO A 1 122 ? -4.637 9.141 -13.992 1 66.5 122 PRO A CA 1
ATOM 916 C C . PRO A 1 122 ? -3.895 10.398 -14.438 1 66.5 122 PRO A C 1
ATOM 918 O O . PRO A 1 122 ? -4.516 11.438 -14.672 1 66.5 122 PRO A O 1
ATOM 921 N N . LEU A 1 123 ? -2.592 10.414 -14.016 1 59.03 123 LEU A N 1
ATOM 922 C CA . LEU A 1 123 ? -1.865 11.57 -14.523 1 59.03 123 LEU A CA 1
ATOM 923 C C . LEU A 1 123 ? -1.969 11.656 -16.047 1 59.03 123 LEU A C 1
ATOM 925 O O . LEU A 1 123 ? -1.88 10.633 -16.734 1 59.03 123 LEU A O 1
ATOM 929 N N . ALA A 1 124 ? -2.758 12.727 -16.438 1 51.41 124 ALA A N 1
ATOM 930 C CA . ALA A 1 124 ? -2.852 13.023 -17.859 1 51.41 124 ALA A CA 1
ATOM 931 C C . ALA A 1 124 ? -1.482 12.953 -18.531 1 51.41 124 ALA A C 1
ATOM 933 O O . ALA A 1 124 ? -0.506 13.508 -18.016 1 51.41 124 ALA A O 1
ATOM 934 N N . THR A 1 125 ? -1.087 11.812 -19.094 1 41.97 125 THR A N 1
ATOM 935 C CA . THR A 1 125 ? 0.069 11.922 -19.984 1 41.97 125 THR A CA 1
ATOM 936 C C . THR A 1 125 ? -0.098 13.102 -20.938 1 41.97 125 THR A C 1
ATOM 938 O O . THR A 1 125 ? -1.211 13.398 -21.375 1 41.97 125 THR A O 1
ATOM 941 N N . MET B 1 1 ? -14.367 20.234 7.43 1 81.62 1 MET B N 1
ATOM 942 C CA . MET B 1 1 ? -15.172 19.031 7.352 1 81.62 1 MET B CA 1
ATOM 943 C C . MET B 1 1 ? -14.453 17.844 8 1 81.62 1 MET B C 1
ATOM 945 O O . MET B 1 1 ? -13.227 17.75 7.93 1 81.62 1 MET B O 1
ATOM 949 N N . GLU B 1 2 ? -15.203 17.109 8.773 1 92.25 2 GLU B N 1
ATOM 950 C CA . GLU B 1 2 ? -14.648 15.945 9.453 1 92.25 2 GLU B CA 1
ATOM 951 C C . GLU B 1 2 ? -14.461 14.781 8.484 1 92.25 2 GLU B C 1
ATOM 953 O O . GLU B 1 2 ? -15.328 14.516 7.652 1 92.25 2 GLU B O 1
ATOM 958 N N . ARG B 1 3 ? -13.297 14.133 8.586 1 96.19 3 ARG B N 1
ATOM 959 C CA . ARG B 1 3 ? -13.016 12.938 7.793 1 96.19 3 ARG B CA 1
ATOM 960 C C . ARG B 1 3 ? -12.664 11.758 8.688 1 96.19 3 ARG B C 1
ATOM 962 O O . ARG B 1 3 ? -12.031 11.93 9.734 1 96.19 3 ARG B O 1
ATOM 969 N N . THR B 1 4 ? -13.117 10.625 8.258 1 98.31 4 THR B N 1
ATOM 970 C CA . THR B 1 4 ? -12.797 9.391 8.961 1 98.31 4 THR B CA 1
ATOM 971 C C . THR B 1 4 ? -12.164 8.375 8.016 1 98.31 4 THR B C 1
ATOM 973 O O . THR B 1 4 ? -12.188 8.562 6.793 1 98.31 4 THR B O 1
ATOM 976 N N . GLY B 1 5 ? -11.531 7.434 8.539 1 98.44 5 GLY B N 1
ATOM 977 C CA . GLY B 1 5 ? -10.977 6.312 7.801 1 98.44 5 GLY B CA 1
ATOM 978 C C . GLY B 1 5 ? -10.562 5.156 8.695 1 98.44 5 GLY B C 1
ATOM 979 O O . GLY B 1 5 ? -10.648 5.246 9.922 1 98.44 5 GLY B O 1
ATOM 980 N N . HIS B 1 6 ? -10.211 4.07 8.031 1 98.75 6 HIS B N 1
ATOM 981 C CA . HIS B 1 6 ? -9.805 2.898 8.805 1 98.75 6 HIS B CA 1
ATOM 982 C C . HIS B 1 6 ? -8.992 1.935 7.949 1 98.75 6 HIS B C 1
ATOM 984 O O . HIS B 1 6 ? -9.008 2.023 6.719 1 98.75 6 HIS B O 1
ATOM 990 N N . CYS B 1 7 ? -8.281 1.03 8.703 1 98.75 7 CYS B N 1
ATOM 991 C CA . CYS B 1 7 ? -7.457 0.013 8.062 1 98.75 7 CYS B CA 1
ATOM 992 C C . CYS B 1 7 ? -8.32 -1.099 7.477 1 98.75 7 CYS B C 1
ATOM 994 O O . CYS B 1 7 ? -9.555 -1.039 7.555 1 98.75 7 CYS B O 1
ATOM 996 N N . LEU B 1 8 ? -7.727 -2.07 6.898 1 98.56 8 LEU B N 1
ATOM 997 C CA . LEU B 1 8 ? -8.375 -3.189 6.227 1 98.56 8 LEU B CA 1
ATOM 998 C C . LEU B 1 8 ? -9.227 -3.992 7.203 1 98.56 8 LEU B C 1
ATOM 1000 O O . LEU B 1 8 ? -10.375 -4.332 6.906 1 98.56 8 LEU B O 1
ATOM 1004 N N . CYS B 1 9 ? -8.688 -4.262 8.414 1 98.62 9 CYS B N 1
ATOM 1005 C CA . CYS B 1 9 ? -9.398 -5.109 9.367 1 98.62 9 CYS B CA 1
ATOM 1006 C C . CYS B 1 9 ? -10.312 -4.277 10.258 1 98.62 9 CYS B C 1
ATOM 1008 O O . CYS B 1 9 ? -11 -4.82 11.125 1 98.62 9 CYS B O 1
ATOM 1010 N N . GLU B 1 10 ? -10.195 -2.992 10.156 1 98.31 10 GLU B N 1
ATOM 1011 C CA . GLU B 1 10 ? -11.078 -2.033 10.812 1 98.31 10 GLU B CA 1
ATOM 1012 C C . GLU B 1 10 ? -10.719 -1.882 12.289 1 98.31 10 GLU B C 1
ATOM 1014 O O . GLU B 1 10 ? -11.445 -1.241 13.047 1 98.31 10 GLU B O 1
ATOM 1019 N N . ALA B 1 11 ? -9.609 -2.461 12.695 1 98.81 11 ALA B N 1
ATOM 1020 C CA . ALA B 1 11 ? -9.188 -2.344 14.086 1 98.81 11 ALA B CA 1
ATOM 1021 C C . ALA B 1 11 ? -8.562 -0.975 14.352 1 98.81 11 ALA B C 1
ATOM 1023 O O . ALA B 1 11 ? -8.594 -0.486 15.484 1 98.81 11 ALA B O 1
ATOM 1024 N N . THR B 1 12 ? -7.93 -0.369 13.391 1 98.88 12 THR B N 1
ATOM 1025 C CA . THR B 1 12 ? -7.379 0.98 13.477 1 98.88 12 THR B CA 1
ATOM 1026 C C . THR B 1 12 ? -8.266 1.975 12.734 1 98.88 12 THR B C 1
ATOM 1028 O O . THR B 1 12 ? -8.617 1.754 11.57 1 98.88 12 THR B O 1
ATOM 1031 N N . HIS B 1 13 ? -8.68 2.951 13.336 1 98.62 13 HIS B N 1
ATOM 1032 C CA . HIS B 1 13 ? -9.5 3.99 12.727 1 98.62 13 HIS B CA 1
ATOM 1033 C C . HIS B 1 13 ? -9 5.379 13.102 1 98.62 13 HIS B C 1
ATOM 1035 O O . HIS B 1 13 ? -8.242 5.535 14.062 1 98.62 13 HIS B O 1
ATOM 1041 N N . TYR B 1 14 ? -9.281 6.41 12.312 1 98.81 14 TYR B N 1
ATOM 1042 C CA . TYR B 1 14 ? -8.867 7.773 12.617 1 98.81 14 TYR B CA 1
ATOM 1043 C C . TYR B 1 14 ? -9.961 8.766 12.266 1 98.81 14 TYR B C 1
ATOM 1045 O O . TYR B 1 14 ? -10.867 8.453 11.484 1 98.81 14 TYR B O 1
ATOM 1053 N N . THR B 1 15 ? -9.914 9.891 12.883 1 98.69 15 THR B N 1
ATOM 1054 C CA . THR B 1 15 ? -10.742 11.062 12.609 1 98.69 15 THR B CA 1
ATOM 1055 C C . THR B 1 15 ? -9.867 1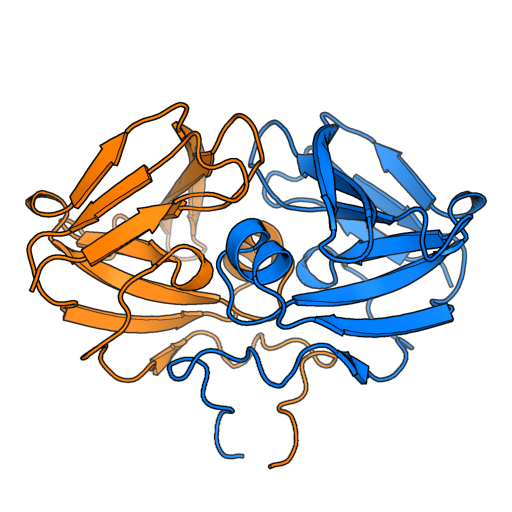2.297 12.375 1 98.69 15 THR B C 1
ATOM 1057 O O . THR B 1 15 ? -8.891 12.508 13.094 1 98.69 15 THR B O 1
ATOM 1060 N N . VAL B 1 16 ? -10.227 13.07 11.352 1 98.12 16 VAL B N 1
ATOM 1061 C CA . VAL B 1 16 ? -9.586 14.344 11.047 1 98.12 16 VAL B CA 1
ATOM 1062 C C . VAL B 1 16 ? -10.617 15.469 11.125 1 98.12 16 VAL B C 1
ATOM 1064 O O . VAL B 1 16 ? -11.695 15.375 10.531 1 98.12 16 VAL B O 1
ATOM 1067 N N . THR B 1 17 ? -10.25 16.5 11.75 1 97.62 17 THR B N 1
ATOM 1068 C CA . THR B 1 17 ? -11.258 17.516 12.023 1 97.62 17 THR B CA 1
ATOM 1069 C C . THR B 1 17 ? -11.039 18.75 11.148 1 97.62 17 THR B C 1
ATOM 1071 O O . THR B 1 17 ? -11.688 19.781 11.344 1 97.62 17 THR B O 1
ATOM 1074 N N . THR B 1 18 ? -10.094 18.703 10.227 1 96.19 18 THR B N 1
ATOM 1075 C CA . THR B 1 18 ? -9.844 19.828 9.328 1 96.19 18 THR B CA 1
ATOM 1076 C C . THR B 1 18 ? -9.734 19.344 7.883 1 96.19 18 THR B C 1
ATOM 1078 O O . THR B 1 18 ? -9.742 18.125 7.625 1 96.19 18 THR B O 1
ATOM 1081 N N . ASP B 1 19 ? -9.734 20.344 6.965 1 96 19 ASP B N 1
ATOM 1082 C CA . ASP B 1 19 ? -9.438 20.031 5.57 1 96 19 ASP B CA 1
ATOM 1083 C C . ASP B 1 19 ? -7.949 19.766 5.375 1 96 19 ASP B C 1
ATOM 1085 O O . ASP B 1 19 ? -7.125 20.188 6.191 1 96 19 ASP B O 1
ATOM 1089 N N . ALA B 1 20 ? -7.629 19.047 4.285 1 97.31 20 ALA B N 1
ATOM 1090 C CA . ALA B 1 20 ? -6.23 18.797 3.943 1 97.31 20 ALA B CA 1
ATOM 1091 C C . ALA B 1 20 ? -5.527 20.094 3.539 1 97.31 20 ALA B C 1
ATOM 1093 O O . ALA B 1 20 ? -6.105 20.938 2.854 1 97.31 20 ALA B O 1
ATOM 1094 N N . LYS B 1 21 ? -4.32 20.188 3.969 1 97.56 21 LYS B N 1
ATOM 1095 C CA . LYS B 1 21 ? -3.514 21.312 3.52 1 97.56 21 LYS B CA 1
ATOM 1096 C C . LYS B 1 21 ? -3.105 21.156 2.059 1 97.56 21 LYS B C 1
ATOM 1098 O O . LYS B 1 21 ? -3.17 22.109 1.282 1 97.56 21 LYS B O 1
ATOM 1103 N N . PHE B 1 22 ? -2.617 20.016 1.662 1 97.94 22 PHE B N 1
ATOM 1104 C CA . PHE B 1 22 ? -2.229 19.656 0.303 1 97.94 22 PHE B CA 1
ATOM 1105 C C . PHE B 1 22 ? -2.145 18.141 0.147 1 97.94 22 PHE B C 1
ATOM 1107 O O . PHE B 1 22 ? -2.26 17.406 1.128 1 97.94 22 PHE B O 1
ATOM 1114 N N . GLY B 1 23 ? -2.041 17.703 -1.03 1 97.38 23 GLY B N 1
ATOM 1115 C CA . GLY B 1 23 ? -1.873 16.297 -1.36 1 97.38 23 GLY B CA 1
ATOM 1116 C C . GLY B 1 23 ? -0.681 16.031 -2.26 1 97.38 23 GLY B C 1
ATOM 1117 O O . GLY B 1 23 ? -0.332 16.859 -3.098 1 97.38 23 GLY B O 1
ATOM 1118 N N . ILE B 1 24 ? -0.088 14.891 -2.027 1 97.06 24 ILE B N 1
ATOM 1119 C CA . ILE B 1 24 ? 0.993 14.484 -2.918 1 97.06 24 ILE B CA 1
ATOM 1120 C C . ILE B 1 24 ? 0.758 13.055 -3.391 1 97.06 24 ILE B C 1
ATOM 1122 O O . ILE B 1 24 ? 0.067 12.281 -2.725 1 97.06 24 ILE B O 1
ATOM 1126 N N . ARG B 1 25 ? 1.238 12.727 -4.547 1 96.31 25 ARG B N 1
ATOM 1127 C CA . ARG B 1 25 ? 1.449 11.359 -5.008 1 96.31 25 ARG B CA 1
ATOM 1128 C C . ARG B 1 25 ? 2.936 11.016 -5.047 1 96.31 25 ARG B C 1
ATOM 1130 O O . ARG B 1 25 ? 3.666 11.492 -5.918 1 96.31 25 ARG B O 1
ATOM 1137 N N . CYS B 1 26 ? 3.371 10.211 -4.164 1 96.25 26 CYS B N 1
ATOM 1138 C CA . CYS B 1 26 ? 4.797 9.961 -3.99 1 96.25 26 CYS B CA 1
ATOM 1139 C C . CYS B 1 26 ? 5.211 8.664 -4.672 1 96.25 26 CYS B C 1
ATOM 1141 O O . CYS B 1 26 ? 4.598 7.617 -4.445 1 96.25 26 CYS B O 1
ATOM 1143 N N . TYR B 1 27 ? 6.277 8.68 -5.449 1 95.75 27 TYR B N 1
ATOM 1144 C CA . TYR B 1 27 ? 6.75 7.539 -6.223 1 95.75 27 TYR B CA 1
ATOM 1145 C C . TYR B 1 27 ? 8.062 7 -5.656 1 95.75 27 TYR B C 1
ATOM 1147 O O . TYR B 1 27 ? 8.664 6.094 -6.23 1 95.75 27 TYR B O 1
ATOM 1155 N N . CYS B 1 28 ? 8.477 7.48 -4.484 1 96 28 CYS B N 1
ATOM 1156 C CA . CYS B 1 28 ? 9.797 7.098 -3.99 1 96 28 CYS B CA 1
ATOM 1157 C C . CYS B 1 28 ? 9.82 5.625 -3.596 1 96 28 CYS B C 1
ATOM 1159 O O . CYS B 1 28 ? 8.773 4.992 -3.469 1 96 28 CYS B O 1
ATOM 1161 N N . GLY B 1 29 ? 10.938 5.066 -3.414 1 95.69 29 GLY B N 1
ATOM 1162 C CA . GLY B 1 29 ? 11.102 3.66 -3.08 1 95.69 29 GLY B CA 1
ATOM 1163 C C . GLY B 1 29 ? 10.445 3.275 -1.768 1 95.69 29 GLY B C 1
ATOM 1164 O O . GLY B 1 29 ? 9.891 2.182 -1.641 1 95.69 29 GLY B O 1
ATOM 1165 N N . ASP B 1 30 ? 10.523 4.137 -0.768 1 96.62 30 ASP B N 1
ATOM 1166 C CA . ASP B 1 30 ? 9.922 3.834 0.527 1 96.62 30 ASP B CA 1
ATOM 1167 C C . ASP B 1 30 ? 8.414 3.66 0.403 1 96.62 30 ASP B C 1
ATOM 1169 O O . ASP B 1 30 ? 7.848 2.697 0.927 1 96.62 30 ASP B O 1
ATOM 1173 N N . CYS B 1 31 ? 7.805 4.594 -0.331 1 97.19 31 CYS B N 1
ATOM 1174 C CA . CYS B 1 31 ? 6.355 4.523 -0.489 1 97.19 31 CYS B CA 1
ATOM 1175 C C . CYS B 1 31 ? 5.953 3.299 -1.301 1 97.19 31 CYS B C 1
ATOM 1177 O O . CYS B 1 31 ? 4.922 2.682 -1.03 1 97.19 31 CYS B O 1
ATOM 1179 N N . ARG B 1 32 ? 6.797 3.006 -2.297 1 97.25 32 ARG B N 1
ATOM 1180 C CA . ARG B 1 32 ? 6.539 1.808 -3.088 1 97.25 32 ARG B CA 1
ATOM 1181 C C . ARG B 1 32 ? 6.598 0.556 -2.221 1 97.25 32 ARG B C 1
ATOM 1183 O O . ARG B 1 32 ? 5.691 -0.279 -2.262 1 97.25 32 ARG B O 1
ATOM 1190 N N . ARG B 1 33 ? 7.566 0.447 -1.354 1 97.81 33 ARG B N 1
ATOM 1191 C CA . ARG B 1 33 ? 7.734 -0.726 -0.5 1 97.81 33 ARG B CA 1
ATOM 1192 C C . ARG B 1 33 ? 6.688 -0.747 0.611 1 97.81 33 ARG B C 1
ATOM 1194 O O . ARG B 1 33 ? 6.172 -1.809 0.965 1 97.81 33 ARG B O 1
ATOM 1201 N N . LEU B 1 34 ? 6.383 0.377 1.13 1 97.88 34 LEU B N 1
ATOM 1202 C CA . LEU B 1 34 ? 5.422 0.507 2.219 1 97.88 34 LEU B CA 1
ATOM 1203 C C . LEU B 1 34 ? 4.043 0.026 1.785 1 97.88 34 LEU B C 1
ATOM 1205 O O . LEU B 1 34 ? 3.312 -0.579 2.576 1 97.88 34 LEU B O 1
ATOM 1209 N N . SER B 1 35 ? 3.686 0.288 0.551 1 98.44 35 SER B N 1
ATOM 1210 C CA . SER B 1 35 ? 2.312 0.107 0.092 1 98.44 35 SER B CA 1
ATOM 1211 C C . SER B 1 35 ? 2.184 -1.127 -0.795 1 98.44 35 SER B C 1
ATOM 1213 O O . SER B 1 35 ? 1.088 -1.663 -0.967 1 98.44 35 SER B O 1
ATOM 1215 N N . GLY B 1 36 ? 3.303 -1.532 -1.406 1 98.31 36 GLY B N 1
ATOM 1216 C CA . GLY B 1 36 ? 3.229 -2.553 -2.441 1 98.31 36 GLY B CA 1
ATOM 1217 C C . GLY B 1 36 ? 2.766 -2.012 -3.779 1 98.31 36 GLY B C 1
ATOM 1218 O O . GLY B 1 36 ? 2.693 -2.752 -4.762 1 98.31 36 GLY B O 1
ATOM 1219 N N . ALA B 1 37 ? 2.469 -0.699 -3.906 1 97.81 37 ALA B N 1
ATOM 1220 C CA . ALA B 1 37 ? 1.953 -0.059 -5.113 1 97.81 37 ALA B CA 1
ATOM 1221 C C . ALA B 1 37 ? 3.049 0.722 -5.832 1 97.81 37 ALA B C 1
ATOM 1223 O O . ALA B 1 37 ? 4.199 0.746 -5.383 1 97.81 37 ALA B O 1
ATOM 1224 N N . GLY B 1 38 ? 2.709 1.213 -7.012 1 95.62 38 GLY B N 1
ATOM 1225 C CA . GLY B 1 38 ? 3.668 2 -7.77 1 95.62 38 GLY B CA 1
ATOM 1226 C C . GLY B 1 38 ? 3.832 3.412 -7.238 1 95.62 38 GLY B C 1
ATOM 1227 O O . GLY B 1 38 ? 4.848 4.062 -7.496 1 95.62 38 GLY B O 1
ATOM 1228 N N . SER B 1 39 ? 2.84 3.9 -6.574 1 95.69 39 SER B N 1
ATOM 1229 C CA . SER B 1 39 ? 2.803 5.203 -5.914 1 95.69 39 SER B CA 1
ATOM 1230 C C . SER B 1 39 ? 1.685 5.266 -4.879 1 95.69 39 SER B C 1
ATOM 1232 O O . SER B 1 39 ? 0.782 4.426 -4.883 1 95.69 39 SER B O 1
ATOM 1234 N N . VAL B 1 40 ? 1.819 6.273 -4.012 1 97.12 40 VAL B N 1
ATOM 1235 C CA . VAL B 1 40 ? 0.79 6.402 -2.986 1 97.12 40 VAL B CA 1
ATOM 1236 C C . VAL B 1 40 ? 0.348 7.859 -2.873 1 97.12 40 VAL B C 1
ATOM 1238 O O . VAL B 1 40 ? 1.182 8.758 -2.773 1 97.12 40 VAL B O 1
ATOM 1241 N N . ALA B 1 41 ? -0.958 8.023 -2.951 1 97.25 41 ALA B N 1
ATOM 1242 C CA . ALA B 1 41 ? -1.555 9.32 -2.633 1 97.25 41 ALA B CA 1
ATOM 1243 C C . ALA B 1 41 ? -1.633 9.531 -1.123 1 97.25 41 ALA B C 1
ATOM 1245 O O . ALA B 1 41 ? -2.027 8.625 -0.383 1 97.25 41 ALA B O 1
ATOM 1246 N N . GLN B 1 42 ? -1.225 10.672 -0.7 1 98.19 42 GLN B N 1
ATOM 1247 C CA . GLN B 1 42 ? -1.325 11.016 0.713 1 98.19 42 GLN B CA 1
ATOM 1248 C C . GLN B 1 42 ? -1.681 12.492 0.895 1 98.19 42 GLN B C 1
ATOM 1250 O O . GLN B 1 42 ? -1.305 13.328 0.075 1 98.19 42 GLN B O 1
ATOM 1255 N N . PHE B 1 43 ? -2.414 12.773 1.924 1 98.25 43 PHE B N 1
ATOM 1256 C CA . PHE B 1 43 ? -2.867 14.133 2.195 1 98.25 43 PHE B CA 1
ATOM 1257 C C . PHE B 1 43 ? -2.346 14.617 3.545 1 98.25 43 PHE B C 1
ATOM 1259 O O . PHE B 1 43 ? -2.34 13.859 4.52 1 98.25 43 PHE B O 1
ATOM 1266 N N . ALA B 1 44 ? -1.948 15.852 3.564 1 98.69 44 ALA B N 1
ATOM 1267 C CA . ALA B 1 44 ? -1.329 16.453 4.746 1 98.69 44 ALA B CA 1
ATOM 1268 C C . ALA B 1 44 ? -2.363 17.172 5.598 1 98.69 44 ALA B C 1
ATOM 1270 O O . ALA B 1 44 ? -3.162 17.969 5.082 1 98.69 44 ALA B O 1
ATOM 1271 N N . PHE B 1 45 ? -2.305 16.922 6.855 1 98.5 45 PHE B N 1
ATOM 1272 C CA . PHE B 1 45 ? -3.137 17.578 7.855 1 98.5 45 PHE B CA 1
ATOM 1273 C C . PHE B 1 45 ? -2.289 18.078 9.023 1 98.5 45 PHE B C 1
ATOM 1275 O O . PHE B 1 45 ? -1.233 17.516 9.312 1 98.5 45 PHE B O 1
ATOM 1282 N N . PRO B 1 46 ? -2.746 19.156 9.742 1 98.44 46 PRO B N 1
ATOM 1283 C CA . PRO B 1 46 ? -2.109 19.422 11.039 1 98.44 46 PRO B CA 1
ATOM 1284 C C . PRO B 1 46 ? -2.242 18.25 12.008 1 98.44 46 PRO B C 1
ATOM 1286 O O . PRO B 1 46 ? -3.342 17.719 12.203 1 98.44 46 PRO B O 1
ATOM 1289 N N . ALA B 1 47 ? -1.135 17.859 12.562 1 98.44 47 ALA B N 1
ATOM 1290 C CA . ALA B 1 47 ? -1.106 16.656 13.398 1 98.44 47 ALA B CA 1
ATOM 1291 C C . ALA B 1 47 ? -2.115 16.766 14.539 1 98.44 47 ALA B C 1
ATOM 1293 O O . ALA B 1 47 ? -2.738 15.773 14.922 1 98.44 47 ALA B O 1
ATOM 1294 N N . ALA B 1 48 ? -2.326 17.938 15.055 1 98.12 48 ALA B N 1
ATOM 1295 C CA . ALA B 1 48 ? -3.191 18.172 16.203 1 98.12 48 ALA B CA 1
ATOM 1296 C C . ALA B 1 48 ? -4.652 17.891 15.867 1 98.12 48 ALA B C 1
ATOM 1298 O O . ALA B 1 48 ? -5.5 17.797 16.75 1 98.12 48 ALA B O 1
ATOM 1299 N N . THR B 1 49 ? -4.965 17.766 14.578 1 98.44 49 THR B N 1
ATOM 1300 C CA . THR B 1 49 ? -6.348 17.625 14.148 1 98.44 49 THR B CA 1
ATOM 1301 C C . THR B 1 49 ? -6.66 16.172 13.812 1 98.44 49 THR B C 1
ATOM 1303 O O . THR B 1 49 ? -7.77 15.852 13.383 1 98.44 49 THR B O 1
ATOM 1306 N N . VAL B 1 50 ? -5.715 15.281 13.969 1 98.81 50 VAL B N 1
ATOM 1307 C CA . VAL B 1 50 ? -5.867 13.875 13.617 1 98.81 50 VAL B CA 1
ATOM 1308 C C . VAL B 1 50 ? -5.82 13.023 14.883 1 98.81 50 VAL B C 1
ATOM 1310 O O . VAL B 1 50 ? -4.883 13.133 15.68 1 98.81 50 VAL B O 1
ATOM 1313 N N . THR B 1 51 ? -6.844 12.258 15.094 1 98.81 51 THR B N 1
ATOM 1314 C CA . THR B 1 51 ? -6.871 11.266 16.172 1 98.81 51 THR B CA 1
ATOM 1315 C C . THR B 1 51 ? -6.895 9.852 15.602 1 98.81 51 THR B C 1
ATOM 1317 O O . THR B 1 51 ? -7.742 9.531 14.766 1 98.81 51 THR B O 1
ATOM 1320 N N . ILE B 1 52 ? -5.965 9 16 1 98.88 52 ILE B N 1
ATOM 1321 C CA . ILE B 1 52 ? -5.887 7.613 15.547 1 98.88 52 ILE B CA 1
ATOM 1322 C C . ILE B 1 52 ? -6.07 6.672 16.734 1 98.88 52 ILE B C 1
ATOM 1324 O O . ILE B 1 52 ? -5.438 6.844 17.781 1 98.88 52 ILE B O 1
ATOM 1328 N N . GLU B 1 53 ? -6.918 5.695 16.562 1 98.88 53 GLU B N 1
ATOM 1329 C CA . GLU B 1 53 ? -7.199 4.695 17.594 1 98.88 53 GLU B CA 1
ATOM 1330 C C . GLU B 1 53 ? -7.043 3.281 17.047 1 98.88 53 GLU B C 1
ATOM 1332 O O . GLU B 1 53 ? -7.359 3.021 15.883 1 98.88 53 GLU B O 1
ATOM 1337 N N . GLY B 1 54 ? -6.621 2.396 17.938 1 98.81 54 GLY B N 1
ATOM 1338 C CA . GLY B 1 54 ? -6.43 1.005 17.562 1 98.81 54 GLY B CA 1
ATOM 1339 C C . GLY B 1 54 ? -4.992 0.541 17.703 1 98.81 54 GLY B C 1
ATOM 1340 O O . GLY B 1 54 ? -4.164 1.232 18.297 1 98.81 54 GLY B O 1
ATOM 1341 N N . PRO B 1 55 ? -4.68 -0.664 17.219 1 98.75 55 PRO B N 1
ATOM 1342 C CA . PRO B 1 55 ? -3.348 -1.255 17.344 1 98.75 55 PRO B CA 1
ATOM 1343 C C . PRO B 1 55 ? -2.363 -0.725 16.297 1 98.75 55 PRO B C 1
ATOM 1345 O O . PRO B 1 55 ? -1.865 -1.489 15.469 1 98.75 55 PRO B O 1
ATOM 1348 N N . LEU B 1 56 ? -2.016 0.538 16.406 1 98.81 56 LEU B N 1
ATOM 1349 C CA . LEU B 1 56 ? -1.079 1.185 15.5 1 98.81 56 LEU B CA 1
ATOM 1350 C C . LEU B 1 56 ? 0.362 0.877 15.891 1 98.81 56 LEU B C 1
ATOM 1352 O O . LEU B 1 56 ? 0.76 1.104 17.031 1 98.81 56 LEU B O 1
ATOM 1356 N N . LYS B 1 57 ? 1.112 0.325 14.93 1 98.81 57 LYS B N 1
ATOM 1357 C CA . LYS B 1 57 ? 2.551 0.125 15.07 1 98.81 57 LYS B CA 1
ATOM 1358 C C . LYS B 1 57 ? 3.328 1.113 14.203 1 98.81 57 LYS B C 1
ATOM 1360 O O . LYS B 1 57 ? 2.773 1.705 13.281 1 98.81 57 LYS B O 1
ATOM 1365 N N . HIS B 1 58 ? 4.578 1.27 14.555 1 98.81 58 HIS B N 1
ATOM 1366 C CA . HIS B 1 58 ? 5.391 2.262 13.859 1 98.81 58 HIS B CA 1
ATOM 1367 C C . HIS B 1 58 ? 6.688 1.651 13.344 1 98.81 58 HIS B C 1
ATOM 1369 O O . HIS B 1 58 ? 7.289 0.809 14.008 1 98.81 58 HIS B O 1
ATOM 1375 N N . HIS B 1 59 ? 7.031 1.999 12.18 1 98.75 59 HIS B N 1
ATOM 1376 C CA . HIS B 1 59 ? 8.375 1.789 11.641 1 98.75 59 HIS B CA 1
ATOM 1377 C C . HIS B 1 59 ? 9.086 3.117 11.422 1 98.75 59 HIS B C 1
ATOM 1379 O O . HIS B 1 59 ? 8.562 4.008 10.75 1 98.75 59 HIS B O 1
ATOM 1385 N N . PHE B 1 60 ? 10.258 3.211 11.984 1 98.38 60 PHE B N 1
ATOM 1386 C CA . PHE B 1 60 ? 11.031 4.441 11.867 1 98.38 60 PHE B CA 1
ATOM 1387 C C . PHE B 1 60 ? 12.164 4.273 10.859 1 98.38 60 PHE B C 1
ATOM 1389 O O . PHE B 1 60 ? 12.789 3.213 10.789 1 98.38 60 PHE B O 1
ATOM 1396 N N . GLY B 1 61 ? 12.312 5.371 10.023 1 96.62 61 GLY B N 1
ATOM 1397 C CA . GLY B 1 61 ? 13.383 5.379 9.039 1 96.62 61 GLY B CA 1
ATOM 1398 C C . GLY B 1 61 ? 14.016 6.746 8.852 1 96.62 61 GLY B C 1
ATOM 1399 O O . GLY B 1 61 ? 13.711 7.684 9.594 1 96.62 61 GLY B O 1
ATOM 1400 N N . THR B 1 62 ? 15.031 6.801 7.984 1 96.06 62 THR B N 1
ATOM 1401 C CA . THR B 1 62 ? 15.703 8.039 7.602 1 96.06 62 THR B CA 1
ATOM 1402 C C . THR B 1 62 ? 15.711 8.203 6.086 1 96.06 62 THR B C 1
ATOM 1404 O O . THR B 1 62 ? 16.156 7.312 5.359 1 96.06 62 THR B O 1
ATOM 1407 N N . ALA B 1 63 ? 15.148 9.32 5.633 1 92.19 63 ALA B N 1
ATOM 1408 C CA . ALA B 1 63 ? 15.148 9.609 4.199 1 92.19 63 ALA B CA 1
ATOM 1409 C C . ALA B 1 63 ? 16.562 9.867 3.693 1 92.19 63 ALA B C 1
ATOM 1411 O O . ALA B 1 63 ? 17.484 10.047 4.488 1 92.19 63 ALA B O 1
ATOM 1412 N N . ASP B 1 64 ? 16.703 9.828 2.361 1 87.62 64 ASP B N 1
ATOM 1413 C CA . ASP B 1 64 ? 18 10.133 1.766 1 87.62 64 ASP B CA 1
ATOM 1414 C C . ASP B 1 64 ? 18.469 11.523 2.166 1 87.62 64 ASP B C 1
ATOM 1416 O O . ASP B 1 64 ? 19.672 11.766 2.303 1 87.62 64 ASP B O 1
ATOM 1420 N N . SER B 1 65 ? 17.516 12.422 2.371 1 90.25 65 SER B N 1
ATOM 1421 C CA . SER B 1 65 ? 17.812 13.805 2.738 1 90.25 65 SER B CA 1
ATOM 1422 C C . SER B 1 65 ? 18.281 13.906 4.184 1 90.25 65 SER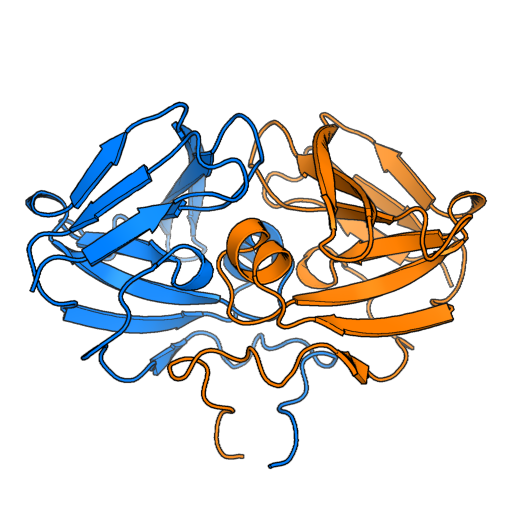 B C 1
ATOM 1424 O O . SER B 1 65 ? 18.75 14.961 4.617 1 90.25 65 SER B O 1
ATOM 1426 N N . GLY B 1 66 ? 18.172 12.836 4.957 1 93.56 66 GLY B N 1
ATOM 1427 C CA . GLY B 1 66 ? 18.547 12.836 6.363 1 93.56 66 GLY B CA 1
ATOM 1428 C C . GLY B 1 66 ? 17.359 13.062 7.289 1 93.56 66 GLY B C 1
ATOM 1429 O O . GLY B 1 66 ? 17.484 12.914 8.508 1 93.56 66 GLY B O 1
ATOM 1430 N N . ASN B 1 67 ? 16.203 13.383 6.734 1 95.56 67 ASN B N 1
ATOM 1431 C CA . ASN B 1 67 ? 15.008 13.609 7.543 1 95.56 67 ASN B CA 1
ATOM 1432 C C . ASN B 1 67 ? 14.492 12.305 8.148 1 95.56 67 ASN B C 1
ATOM 1434 O O . ASN B 1 67 ? 14.555 11.25 7.52 1 95.56 67 ASN B O 1
ATOM 1438 N N . ALA B 1 68 ? 14.039 12.422 9.383 1 97.62 68 ALA B N 1
ATOM 1439 C CA . ALA B 1 68 ? 13.445 11.266 10.047 1 97.62 68 ALA B CA 1
ATOM 1440 C C . ALA B 1 68 ? 12.055 10.969 9.484 1 97.62 68 ALA B C 1
ATOM 1442 O O . ALA B 1 68 ? 11.281 11.891 9.203 1 97.62 68 ALA B O 1
ATOM 1443 N N . LEU B 1 69 ? 11.812 9.727 9.312 1 98.06 69 LEU B N 1
ATOM 1444 C CA . LEU B 1 69 ? 10.516 9.25 8.844 1 98.06 69 LEU B CA 1
ATOM 1445 C C . LEU B 1 69 ? 9.859 8.352 9.883 1 98.06 69 LEU B C 1
ATOM 1447 O O . LEU B 1 69 ? 10.539 7.551 10.539 1 98.06 69 LEU B O 1
ATOM 1451 N N . ASN B 1 70 ? 8.633 8.508 10.133 1 98.56 70 ASN B N 1
ATOM 1452 C CA . ASN B 1 70 ? 7.793 7.641 10.953 1 98.56 70 ASN B CA 1
ATOM 1453 C C . ASN B 1 70 ? 6.594 7.113 10.18 1 98.56 70 ASN B C 1
ATOM 1455 O O . ASN B 1 70 ? 5.715 7.887 9.781 1 98.56 70 ASN B O 1
ATOM 1459 N N . PHE B 1 71 ? 6.59 5.844 9.891 1 98.81 71 PHE B N 1
ATOM 1460 C CA . PHE B 1 71 ? 5.488 5.18 9.203 1 98.81 71 PHE B CA 1
ATOM 1461 C C . PHE B 1 71 ? 4.586 4.461 10.203 1 98.81 71 PHE B C 1
ATOM 1463 O O . PHE B 1 71 ? 5.035 3.576 10.93 1 98.81 71 PHE B O 1
ATOM 1470 N N . GLY B 1 72 ? 3.311 4.797 10.266 1 98.88 72 GLY B N 1
ATOM 1471 C CA . GLY B 1 72 ? 2.34 4.109 11.102 1 98.88 72 GLY B CA 1
ATOM 1472 C C . GLY B 1 72 ? 1.448 3.16 10.32 1 98.88 72 GLY B C 1
ATOM 1473 O O . GLY B 1 72 ? 0.936 3.516 9.258 1 98.88 72 GLY B O 1
ATOM 1474 N N . PHE B 1 73 ? 1.258 1.97 10.859 1 98.94 73 PHE B N 1
ATOM 1475 C CA . PHE B 1 73 ? 0.448 0.958 10.188 1 98.94 73 PHE B CA 1
ATOM 1476 C C . PHE B 1 73 ? -0.323 0.123 11.203 1 98.94 73 PHE B C 1
ATOM 1478 O O . PHE B 1 73 ? 0.074 0.029 12.367 1 98.94 73 PHE B O 1
ATOM 1485 N N . CYS B 1 74 ? -1.413 -0.451 10.836 1 98.94 74 CYS B N 1
ATOM 1486 C CA . CYS B 1 74 ? -2.17 -1.327 11.719 1 98.94 74 CYS B CA 1
ATOM 1487 C C . CYS B 1 74 ? -1.382 -2.592 12.047 1 98.94 74 CYS B C 1
ATOM 1489 O O . CYS B 1 74 ? -0.986 -3.328 11.141 1 98.94 74 CYS B O 1
ATOM 1491 N N . GLY B 1 75 ? -1.224 -2.891 13.281 1 98.75 75 GLY B N 1
ATOM 1492 C CA . GLY B 1 75 ? -0.458 -4.051 13.711 1 98.75 75 GLY B CA 1
ATOM 1493 C C . GLY B 1 75 ? -1.149 -5.367 13.414 1 98.75 75 GLY B C 1
ATOM 1494 O O . GLY B 1 75 ? -0.506 -6.418 13.367 1 98.75 75 GLY B O 1
ATOM 1495 N N . ASP B 1 76 ? -2.434 -5.348 13.188 1 98.69 76 ASP B N 1
ATOM 1496 C CA . ASP B 1 76 ? -3.211 -6.57 13.023 1 98.69 76 ASP B CA 1
ATOM 1497 C C . ASP B 1 76 ? -3.299 -6.965 11.547 1 98.69 76 ASP B C 1
ATOM 1499 O O . ASP B 1 76 ? -3.389 -8.148 11.219 1 98.69 76 ASP B O 1
ATOM 1503 N N . CYS B 1 77 ? -3.285 -5.922 10.609 1 98.81 77 CYS B N 1
ATOM 1504 C CA . CYS B 1 77 ? -3.498 -6.285 9.219 1 98.81 77 CYS B CA 1
ATOM 1505 C C . CYS B 1 77 ? -2.432 -5.66 8.32 1 98.81 77 CYS B C 1
ATOM 1507 O O . CYS B 1 77 ? -2.396 -5.914 7.117 1 98.81 77 CYS B O 1
ATOM 1509 N N . GLY B 1 78 ? -1.642 -4.82 8.867 1 98.81 78 GLY B N 1
ATOM 1510 C CA . GLY B 1 78 ? -0.507 -4.297 8.117 1 98.81 78 GLY B CA 1
ATOM 1511 C C . GLY B 1 78 ? -0.832 -3.033 7.344 1 98.81 78 GLY B C 1
ATOM 1512 O O . GLY B 1 78 ? 0.066 -2.373 6.82 1 98.81 78 GLY B O 1
ATOM 1513 N N . SER B 1 79 ? -2.111 -2.576 7.215 1 98.94 79 SER B N 1
ATOM 1514 C CA . SER B 1 79 ? -2.496 -1.406 6.434 1 98.94 79 SER B CA 1
ATOM 1515 C C . SER B 1 79 ? -1.721 -0.168 6.871 1 98.94 79 SER B C 1
ATOM 1517 O O . SER B 1 79 ? -1.69 0.164 8.055 1 98.94 79 SER B O 1
ATOM 1519 N N . PRO B 1 80 ? -1.069 0.495 5.914 1 98.94 80 PRO B N 1
ATOM 1520 C CA . PRO B 1 80 ? -0.482 1.79 6.266 1 98.94 80 PRO B CA 1
ATOM 1521 C C . PRO B 1 80 ? -1.536 2.867 6.52 1 98.94 80 PRO B C 1
ATOM 1523 O O . PRO B 1 80 ? -2.545 2.926 5.812 1 98.94 80 PRO B O 1
ATOM 1526 N N . ILE B 1 81 ? -1.278 3.695 7.527 1 98.94 81 ILE B N 1
ATOM 1527 C CA . ILE B 1 81 ? -2.293 4.664 7.93 1 98.94 81 ILE B CA 1
ATOM 1528 C C . ILE B 1 81 ? -1.723 6.078 7.84 1 98.94 81 ILE B C 1
ATOM 1530 O O . ILE B 1 81 ? -2.379 6.984 7.32 1 98.94 81 ILE B O 1
ATOM 1534 N N . MET B 1 82 ? -0.443 6.254 8.281 1 98.94 82 MET B N 1
ATOM 1535 C CA . MET B 1 82 ? 0.059 7.621 8.383 1 98.94 82 MET B CA 1
ATOM 1536 C C . MET B 1 82 ? 1.576 7.66 8.234 1 98.94 82 MET B C 1
ATOM 1538 O O . MET B 1 82 ? 2.238 6.625 8.336 1 98.94 82 MET B O 1
ATOM 1542 N N . LYS B 1 83 ? 2.045 8.766 7.941 1 98.75 83 LYS B N 1
ATOM 1543 C CA . LYS B 1 83 ? 3.473 9.062 7.887 1 98.75 83 LYS B CA 1
ATOM 1544 C C . LYS B 1 83 ? 3.768 10.453 8.445 1 98.75 83 LYS B C 1
ATOM 1546 O O . LYS B 1 83 ? 3.021 11.398 8.188 1 98.75 83 LYS B O 1
ATOM 1551 N N . THR B 1 84 ? 4.789 10.578 9.234 1 98.56 84 THR B N 1
ATOM 1552 C CA . THR B 1 84 ? 5.34 11.883 9.586 1 98.56 84 THR B CA 1
ATOM 1553 C C . THR B 1 84 ? 6.812 11.969 9.188 1 98.56 84 THR B C 1
ATOM 1555 O O . THR B 1 84 ? 7.477 10.945 9.016 1 98.56 84 THR B O 1
ATOM 1558 N N . THR B 1 85 ? 7.246 13.141 8.938 1 97.88 85 THR B N 1
ATOM 1559 C CA . THR B 1 85 ? 8.633 13.414 8.594 1 97.88 85 THR B CA 1
ATOM 1560 C C . THR B 1 85 ? 9.109 14.719 9.227 1 97.88 85 THR B C 1
ATOM 1562 O O . THR B 1 85 ? 8.32 15.648 9.391 1 97.88 85 THR B O 1
ATOM 1565 N N . THR B 1 86 ? 10.352 14.797 9.609 1 97.38 86 THR B N 1
ATOM 1566 C CA . THR B 1 86 ? 10.898 16.016 10.203 1 97.38 86 THR B CA 1
ATOM 1567 C C . THR B 1 86 ? 10.977 17.125 9.156 1 97.38 86 THR B C 1
ATOM 1569 O O . THR B 1 86 ? 11.148 18.297 9.508 1 97.38 86 THR B O 1
ATOM 1572 N N . ARG B 1 87 ? 10.867 16.812 7.84 1 95 87 ARG B N 1
ATOM 1573 C CA . ARG B 1 87 ? 10.812 17.812 6.77 1 95 87 ARG B CA 1
ATOM 1574 C C . ARG B 1 87 ? 9.547 18.656 6.867 1 95 87 ARG B C 1
ATOM 1576 O O . ARG B 1 87 ? 9.523 19.797 6.422 1 95 87 ARG B O 1
ATOM 1583 N N . ALA B 1 88 ? 8.523 18.109 7.375 1 96.19 88 ALA B N 1
ATOM 1584 C CA . ALA B 1 88 ? 7.227 18.766 7.523 1 96.19 88 ALA B CA 1
ATOM 1585 C C . ALA B 1 88 ? 6.723 18.672 8.961 1 96.19 88 ALA B C 1
ATOM 1587 O O . ALA B 1 88 ? 5.66 18.109 9.219 1 96.19 88 ALA B O 1
ATOM 1588 N N . GLU B 1 89 ? 7.438 19.391 9.82 1 95.94 89 GLU B N 1
ATOM 1589 C CA . GLU B 1 89 ? 7.109 19.328 11.242 1 95.94 89 GLU B CA 1
ATOM 1590 C C . GLU B 1 89 ? 5.707 19.859 11.508 1 95.94 89 GLU B C 1
ATOM 1592 O O . GLU B 1 89 ? 5.305 20.875 10.938 1 95.94 89 GLU B O 1
ATOM 1597 N N . GLY B 1 90 ? 4.961 19.172 12.367 1 97.75 90 GLY B N 1
ATOM 1598 C CA . GLY B 1 90 ? 3.615 19.594 12.727 1 97.75 90 GLY B CA 1
ATOM 1599 C C . GLY B 1 90 ? 2.547 19 11.828 1 97.75 90 GLY B C 1
ATOM 1600 O O . GLY B 1 90 ? 1.354 19.109 12.109 1 97.75 90 GLY B O 1
ATOM 1601 N N . LEU B 1 91 ? 3.01 18.391 10.727 1 98.69 91 LEU B N 1
ATOM 1602 C CA . LEU B 1 91 ? 2.059 17.781 9.805 1 98.69 91 LEU B CA 1
ATOM 1603 C C . LEU B 1 91 ? 2.094 16.266 9.906 1 98.69 91 LEU B C 1
ATOM 1605 O O . LEU B 1 91 ? 3.102 15.688 10.328 1 98.69 91 LEU B O 1
ATOM 1609 N N . ILE B 1 92 ? 0.975 15.68 9.656 1 98.81 92 ILE B N 1
ATOM 1610 C CA . ILE B 1 92 ? 0.812 14.234 9.516 1 98.81 92 ILE B CA 1
ATOM 1611 C C . ILE B 1 92 ? 0.177 13.914 8.172 1 98.81 92 ILE B C 1
ATOM 1613 O O . ILE B 1 92 ? -0.784 14.57 7.758 1 98.81 92 ILE B O 1
ATOM 1617 N N . PHE B 1 93 ? 0.755 13.031 7.453 1 98.81 93 PHE B N 1
ATOM 1618 C CA . PHE B 1 93 ? 0.208 12.57 6.184 1 98.81 93 PHE B CA 1
ATOM 1619 C C . PHE B 1 93 ? -0.653 11.328 6.383 1 98.81 93 PHE B C 1
ATOM 1621 O O . PHE B 1 93 ? -0.219 10.359 7.012 1 98.81 93 PHE B O 1
ATOM 1628 N N . ILE B 1 94 ? -1.854 11.359 5.891 1 98.88 94 ILE B N 1
ATOM 1629 C CA . ILE B 1 94 ? -2.729 10.195 5.879 1 98.88 94 ILE B CA 1
ATOM 1630 C C . ILE B 1 94 ? -2.74 9.57 4.484 1 98.88 94 ILE B C 1
ATOM 1632 O O . ILE B 1 94 ? -2.916 10.273 3.484 1 98.88 94 ILE B O 1
ATOM 1636 N N . TYR B 1 95 ? -2.482 8.312 4.43 1 98.69 95 TYR B N 1
ATOM 1637 C CA . TYR B 1 95 ? -2.562 7.613 3.15 1 98.69 95 TYR B CA 1
ATOM 1638 C C . TYR B 1 95 ? -4.008 7.512 2.674 1 98.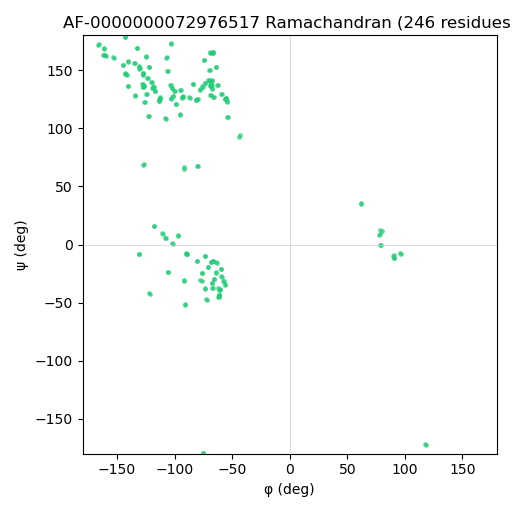69 95 TYR B C 1
ATOM 1640 O O . TYR B 1 95 ? -4.867 6.988 3.387 1 98.69 95 TYR B O 1
ATOM 1648 N N . ALA B 1 96 ? -4.262 7.898 1.503 1 98.25 96 ALA B N 1
ATOM 1649 C CA . ALA B 1 96 ? -5.598 8.195 0.996 1 98.25 96 ALA B CA 1
ATOM 1650 C C . ALA B 1 96 ? -6.445 6.926 0.912 1 98.25 96 ALA B C 1
ATOM 1652 O O . ALA B 1 96 ? -7.664 6.969 1.097 1 98.25 96 ALA B O 1
ATOM 1653 N N . GLY B 1 97 ? -5.812 5.828 0.636 1 98.12 97 GLY B N 1
ATOM 1654 C CA . GLY B 1 97 ? -6.547 4.59 0.435 1 98.12 97 GLY B CA 1
ATOM 1655 C C . GLY B 1 97 ? -7.359 4.172 1.646 1 98.12 97 GLY B C 1
ATOM 1656 O O . GLY B 1 97 ? -8.305 3.387 1.528 1 98.12 97 GLY B O 1
ATOM 1657 N N . SER B 1 98 ? -6.984 4.688 2.801 1 98.38 98 SER B N 1
ATOM 1658 C CA . SER B 1 98 ? -7.672 4.316 4.031 1 98.38 98 SER B CA 1
ATOM 1659 C C . SER B 1 98 ? -8.852 5.246 4.309 1 98.38 98 SER B C 1
ATOM 1661 O O . SER B 1 98 ? -9.664 4.977 5.195 1 98.38 98 SER B O 1
ATOM 1663 N N . MET B 1 99 ? -9.008 6.301 3.568 1 97.88 99 MET B N 1
ATOM 1664 C CA . MET B 1 99 ? -9.945 7.371 3.889 1 97.88 99 MET B CA 1
ATOM 1665 C C . MET B 1 99 ? -11.352 7.027 3.393 1 97.88 99 MET B C 1
ATOM 1667 O O . MET B 1 99 ? -11.508 6.508 2.287 1 97.88 99 MET B O 1
ATOM 1671 N N . GLU B 1 100 ? -12.312 7.297 4.164 1 95.75 100 GLU B N 1
ATOM 1672 C CA . GLU B 1 100 ? -13.703 7.059 3.805 1 95.75 100 GLU B CA 1
ATOM 1673 C C . GLU B 1 100 ? -14.32 8.281 3.129 1 95.75 100 GLU B C 1
ATOM 1675 O O . GLU B 1 100 ? -14.992 8.156 2.104 1 95.75 100 GLU B O 1
ATOM 1680 N N . ASN B 1 101 ? -14.242 9.469 3.684 1 91.31 101 ASN B N 1
ATOM 1681 C CA . ASN B 1 101 ? -14.766 10.711 3.119 1 91.31 101 ASN B CA 1
ATOM 1682 C C . ASN B 1 101 ? -13.695 11.477 2.348 1 91.31 101 ASN B C 1
ATOM 1684 O O . ASN B 1 101 ? -12.781 12.047 2.947 1 91.31 101 ASN B O 1
ATOM 1688 N N . THR B 1 102 ? -13.922 11.516 1.024 1 91.69 102 THR B N 1
ATOM 1689 C CA . THR B 1 102 ? -12.852 12.07 0.207 1 91.69 102 THR B CA 1
ATOM 1690 C C . THR B 1 102 ? -13.312 13.32 -0.531 1 91.69 102 THR B C 1
ATOM 1692 O O . THR B 1 102 ? -12.648 13.789 -1.454 1 91.69 102 THR B O 1
ATOM 1695 N N . ASP B 1 103 ? -14.391 13.867 -0.109 1 90.44 103 ASP B N 1
ATOM 1696 C CA . ASP B 1 103 ? -14.875 15.094 -0.735 1 90.44 103 ASP B CA 1
ATOM 1697 C C . ASP B 1 103 ? -13.961 16.266 -0.419 1 90.44 103 ASP B C 1
ATOM 1699 O O . ASP B 1 103 ? -13.477 16.406 0.708 1 90.44 103 ASP B O 1
ATOM 1703 N N . GLY B 1 104 ? -13.711 17.047 -1.458 1 92.38 104 GLY B N 1
ATOM 1704 C CA . GLY B 1 104 ? -13.023 18.312 -1.248 1 92.38 104 GLY B CA 1
ATOM 1705 C C . GLY B 1 104 ? -11.523 18.141 -1.073 1 92.38 104 GLY B C 1
ATOM 1706 O O . GLY B 1 104 ? -10.836 19.062 -0.627 1 92.38 104 GLY B O 1
ATOM 1707 N N . LEU B 1 105 ? -11 17 -1.371 1 95 105 LEU B N 1
ATOM 1708 C CA . LEU B 1 105 ? -9.555 16.797 -1.303 1 95 105 LEU B CA 1
ATOM 1709 C C . LEU B 1 105 ? -8.844 17.609 -2.385 1 95 105 LEU B C 1
ATOM 1711 O O . LEU B 1 105 ? -9.328 17.703 -3.514 1 95 105 LEU B O 1
ATOM 1715 N N . PRO B 1 106 ? -7.762 18.219 -1.988 1 95.31 106 PRO B N 1
ATOM 1716 C CA . PRO B 1 106 ? -7 18.969 -2.994 1 95.31 106 PRO B CA 1
ATOM 1717 C C . PRO B 1 106 ? -6.379 18.062 -4.055 1 95.31 106 PRO B C 1
ATOM 1719 O O . PRO B 1 106 ? -6.316 16.844 -3.873 1 95.31 106 PRO B O 1
ATOM 1722 N N . PRO B 1 107 ? -5.902 18.672 -5.207 1 94.06 107 PRO B N 1
ATOM 1723 C CA . PRO B 1 107 ? -5.211 17.875 -6.219 1 94.06 107 PRO B CA 1
ATOM 1724 C C . PRO B 1 107 ? -3.9 17.281 -5.703 1 94.06 107 PRO B C 1
ATOM 1726 O O . PRO B 1 107 ? -3.275 17.844 -4.801 1 94.06 107 PRO B O 1
ATOM 1729 N N . LEU B 1 108 ? -3.537 16.188 -6.293 1 96 108 LEU B N 1
ATOM 1730 C CA . LEU B 1 108 ? -2.291 15.508 -5.953 1 96 108 LEU B CA 1
ATOM 1731 C C . LEU B 1 108 ? -1.13 16.062 -6.773 1 96 108 LEU B C 1
ATOM 1733 O O . LEU B 1 108 ? -1.214 16.141 -8 1 96 108 LEU B O 1
ATOM 1737 N N . ARG B 1 109 ? -0.089 16.469 -6.105 1 95.44 109 ARG B N 1
ATOM 1738 C CA . ARG B 1 109 ? 1.156 16.828 -6.77 1 95.44 109 ARG B CA 1
ATOM 1739 C C . ARG B 1 109 ? 2.117 15.648 -6.824 1 95.44 109 ARG B C 1
ATOM 1741 O O . ARG B 1 109 ? 2.412 15.031 -5.797 1 95.44 109 ARG B O 1
ATOM 1748 N N . PRO B 1 110 ? 2.602 15.312 -8.062 1 95.12 110 PRO B N 1
ATOM 1749 C CA . PRO B 1 110 ? 3.584 14.234 -8.117 1 95.12 110 PRO B CA 1
ATOM 1750 C C . PRO B 1 110 ? 4.914 14.609 -7.473 1 95.12 110 PRO B C 1
ATOM 1752 O O . PRO B 1 110 ? 5.395 15.734 -7.648 1 95.12 110 PRO B O 1
ATOM 1755 N N . VAL B 1 111 ? 5.426 13.719 -6.664 1 95.31 111 VAL B N 1
ATOM 1756 C CA . VAL B 1 111 ? 6.766 13.875 -6.098 1 95.31 111 VAL B CA 1
ATOM 1757 C C . VAL B 1 111 ? 7.586 12.609 -6.363 1 95.31 111 VAL B C 1
ATOM 1759 O O . VAL B 1 111 ? 7.066 11.5 -6.285 1 95.31 111 VAL B O 1
ATOM 1762 N N . PHE B 1 112 ? 8.891 12.727 -6.801 1 96 112 PHE B N 1
ATOM 1763 C CA . PHE B 1 112 ? 9.805 11.656 -7.184 1 96 112 PHE B CA 1
ATOM 1764 C C . PHE B 1 112 ? 9.266 10.891 -8.383 1 96 112 PHE B C 1
ATOM 1766 O O . PHE B 1 112 ? 9.406 9.672 -8.469 1 96 112 PHE B O 1
ATOM 1773 N N . GLU B 1 113 ? 8.648 11.57 -9.211 1 94 113 GLU B N 1
ATOM 1774 C CA . GLU B 1 113 ? 8.016 10.945 -10.367 1 94 113 GLU B CA 1
ATOM 1775 C C . GLU B 1 113 ? 9.047 10.203 -11.227 1 94 113 GLU B C 1
ATOM 1777 O O . GLU B 1 113 ? 8.711 9.219 -11.891 1 94 113 GLU B O 1
ATOM 1782 N N . GLU B 1 114 ? 10.234 10.664 -11.172 1 94.38 114 GLU B N 1
ATOM 1783 C CA . GLU B 1 114 ? 11.312 10.031 -11.93 1 94.38 114 GLU B CA 1
ATOM 1784 C C . GLU B 1 114 ? 11.547 8.602 -11.453 1 94.38 114 GLU B C 1
ATOM 1786 O O . GLU B 1 114 ? 12.203 7.816 -12.148 1 94.38 114 GLU B O 1
ATOM 1791 N N . GLN B 1 115 ? 11.055 8.227 -10.312 1 94.75 115 GLN B N 1
ATOM 1792 C CA . GLN B 1 115 ? 11.234 6.887 -9.766 1 94.75 115 GLN B CA 1
ATOM 1793 C C . GLN B 1 115 ? 10.023 6 -10.062 1 94.75 115 GLN B C 1
ATOM 1795 O O . GLN B 1 115 ? 9.938 4.875 -9.57 1 94.75 115 GLN B O 1
ATOM 1800 N N . ARG B 1 116 ? 9.109 6.5 -10.875 1 93.12 116 ARG B N 1
ATOM 1801 C CA . ARG B 1 116 ? 7.977 5.672 -11.281 1 93.12 116 ARG B CA 1
ATOM 1802 C C . ARG B 1 116 ? 8.445 4.379 -11.938 1 93.12 116 ARG B C 1
ATOM 1804 O O . ARG B 1 116 ? 9.227 4.406 -12.891 1 93.12 116 ARG B O 1
ATOM 1811 N N . PRO B 1 117 ? 7.98 3.268 -11.406 1 93.88 117 PRO B N 1
ATOM 1812 C CA . PRO B 1 117 ? 8.445 2.025 -12.023 1 93.88 117 PRO B CA 1
ATOM 1813 C C . PRO B 1 117 ? 7.875 1.814 -13.43 1 93.88 117 PRO B C 1
ATOM 1815 O O . PRO B 1 117 ? 6.742 2.221 -13.703 1 93.88 117 PRO B O 1
ATOM 1818 N N . PRO B 1 118 ? 8.625 1.146 -14.273 1 90.44 118 PRO B N 1
ATOM 1819 C CA . PRO B 1 118 ? 8.211 0.993 -15.672 1 90.44 118 PRO B CA 1
ATOM 1820 C C . PRO B 1 118 ? 6.922 0.193 -15.828 1 90.44 118 PRO B C 1
ATOM 1822 O O . PRO B 1 118 ? 6.203 0.355 -16.812 1 90.44 118 PRO B O 1
ATOM 1825 N N . TRP B 1 119 ? 6.645 -0.624 -14.852 1 91.19 119 TRP B N 1
ATOM 1826 C CA . TRP B 1 119 ? 5.441 -1.442 -14.945 1 91.19 119 TRP B CA 1
ATOM 1827 C C . TRP B 1 119 ? 4.207 -0.644 -14.547 1 91.19 119 TRP B C 1
ATOM 1829 O O . TRP B 1 119 ? 3.074 -1.082 -14.773 1 91.19 119 TRP B O 1
ATOM 1839 N N . ASP B 1 120 ? 4.422 0.523 -13.906 1 88.19 120 ASP B N 1
ATOM 1840 C CA . ASP B 1 120 ? 3.293 1.345 -13.477 1 88.19 120 ASP B CA 1
ATOM 1841 C C . ASP B 1 120 ? 2.924 2.371 -14.547 1 88.19 120 ASP B C 1
ATOM 1843 O O . ASP B 1 120 ? 3.053 3.576 -14.328 1 88.19 120 ASP B O 1
ATOM 1847 N N . VAL B 1 121 ? 2.479 1.882 -15.648 1 76.44 121 VAL B N 1
ATOM 1848 C CA . VAL B 1 121 ? 2.125 2.744 -16.766 1 76.44 121 VAL B CA 1
ATOM 1849 C C . VAL B 1 121 ? 0.745 3.354 -16.547 1 76.44 121 VAL B C 1
ATOM 1851 O O . VAL B 1 121 ? -0.188 2.656 -16.141 1 76.44 121 VAL B O 1
ATOM 1854 N N . PRO B 1 122 ? 0.776 4.727 -16.625 1 66.75 122 PRO B N 1
ATOM 1855 C CA . PRO B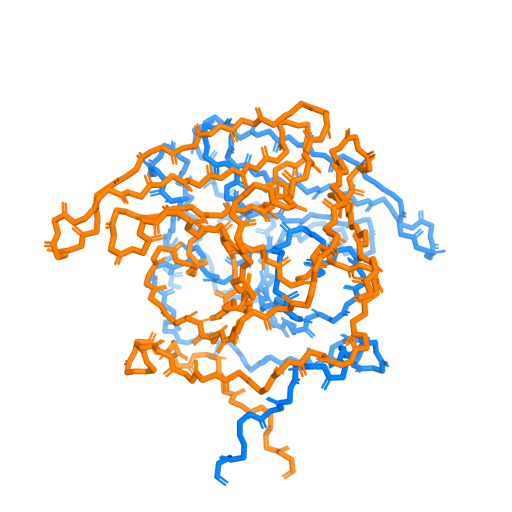 1 122 ? -0.552 5.336 -16.516 1 66.75 122 PRO B CA 1
ATOM 1856 C C . PRO B 1 122 ? -1.543 4.77 -17.531 1 66.75 122 PRO B C 1
ATOM 1858 O O . PRO B 1 122 ? -1.149 4.383 -18.625 1 66.75 122 PRO B O 1
ATOM 1861 N N . LEU B 1 123 ? -2.658 4.258 -16.938 1 59.03 123 LEU B N 1
ATOM 1862 C CA . LEU B 1 123 ? -3.645 3.812 -17.922 1 59.03 123 LEU B CA 1
ATOM 1863 C C . LEU B 1 123 ? -3.979 4.93 -18.906 1 59.03 123 LEU B C 1
ATOM 1865 O O . LEU B 1 123 ? -4.09 6.094 -18.516 1 59.03 123 LEU B O 1
ATOM 1869 N N . ALA B 1 124 ? -3.461 4.656 -20.172 1 51.5 124 ALA B N 1
ATOM 1870 C CA . ALA B 1 124 ? -3.811 5.562 -21.266 1 51.5 124 ALA B CA 1
ATOM 1871 C C . ALA B 1 124 ? -5.293 5.918 -21.219 1 51.5 124 ALA B C 1
ATOM 1873 O O . ALA B 1 124 ? -6.148 5.039 -21.062 1 51.5 124 ALA B O 1
ATOM 1874 N N . THR B 1 125 ? -5.703 7.043 -20.578 1 42.19 125 THR B N 1
ATOM 1875 C CA . THR B 1 125 ? -7.07 7.473 -20.859 1 42.19 125 THR B CA 1
ATOM 1876 C C . THR B 1 125 ? -7.348 7.449 -22.359 1 42.19 125 THR B C 1
ATOM 1878 O O . THR B 1 125 ? -6.461 7.734 -23.172 1 42.19 125 THR B O 1
#

Solvent-accessible surface area (backbone atoms only — not comparable to full-atom values): 12527 Å² total; per-residue (Å²): 92,75,31,42,31,35,37,64,79,57,61,26,35,37,41,29,64,51,65,65,76,46,28,34,31,33,16,38,68,63,47,9,10,42,23,8,10,54,39,30,39,30,33,31,30,58,40,92,42,51,49,77,48,58,57,68,38,69,33,77,49,67,45,96,87,65,36,46,32,40,39,31,17,26,65,73,58,15,10,36,46,35,38,36,36,64,83,45,71,67,40,30,30,36,27,47,27,20,49,68,60,69,78,86,64,61,72,65,42,77,38,53,59,89,53,47,47,86,85,60,61,64,66,80,123,93,75,31,42,31,35,36,63,77,59,62,26,36,36,42,29,64,52,65,63,77,45,27,34,31,34,15,40,69,63,47,10,10,42,24,7,11,54,39,31,40,30,34,31,30,57,40,91,41,51,48,76,48,57,56,70,39,70,33,77,50,67,46,95,88,65,36,45,33,40,39,32,16,29,65,73,58,16,9,36,47,35,38,38,37,63,85,45,70,68,38,30,30,36,27,48,28,20,48,67,61,69,78,87,64,61,71,67,42,77,38,54,59,88,53,48,46,85,86,60,61,64,66,80,123

Nearest PDB structures (foldseek):
  8ajq-assembly2_C  TM=8.692E-01  e=1.275E-07  Pseudomonas aeruginosa PAO1
  3fac-assembly6_F  TM=7.567E-01  e=2.515E-04  Cereibacter sphaeroides 2.4.1
  1xa8-assembly1_A  TM=7.900E-01  e=9.593E-04  Paracoccus denitrificans
  6r0v-assembly3_C  TM=5.946E-01  e=2.401E-01  Magnetospirillum gryphiswaldense MSR-1
  4hr6-assembly1_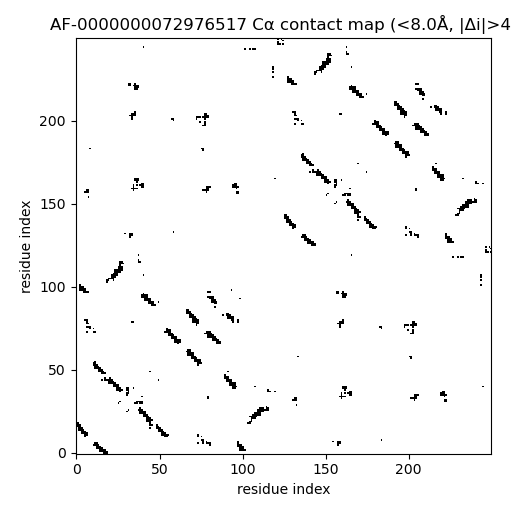B  TM=8.263E-01  e=1.211E+00  Trichosanthes anguina

Secondary structure (DSSP, 8-state):
--EEEE-SSSSSEEEE-S--SEEEEE-SHHHHHHHSSS-EEEEEEEGGGEEEESSEEEEEEE-TTS-EEEEEEETTT--EEEEEEGGGTTEEEEEGGGBS--TTPPPEEEESGGG--TT------/--EEEE-SSSSSEEEE-S--SEEEEE-SHHHHHHHSSS-EEEEEEEGGGEEEESSEEEEEEE-TTS-EEEEEEETTT--EEEEEEGGGTTEEEEEGGGBS--TTPPPEEEESGGG--TT------

Sequence (250 aa):
MERTGHCLCEATHYTVTTDAKFGIRCYCGDCRRLSGAGSVAQFAFPAATVTIEGPLKHHFGTADSGNALNFGFCGDCGSPIMKTTTRAEGLIFIYAGSMENTDGLPPLRPVFEEQRPPWDVPLATMERTGHCLCEATHYTVTTDAKFGIRCYCGDCRRLSGAGSVAQFAFPAATVTIEGPLKHHFGTADSGNALNFGFCGDCGSPIMKTTTRAEGLIFIYAGSMENTDGLPPLRPVFEEQRPPWDVPLAT

Radius of gyration: 16.81 Å; Cα contacts (8 Å, |Δi|>4): 683; chains: 2; bounding box: 36×45×39 Å